Protein AF-A0A495IJZ6-F1 (afdb_monomer_lite)

Organism: NCBI:txid386892

Foldseek 3Di:
DVVVVVVVVVVLVVVVVVVVVVLVVLVVVLVVLLVPLVQQLVQLCCVDPVDDNPPPDVLQPDSVLVDPPLLSLLSNLLSLLVSLLVSLCVQQVDDCVVPVVSNVSSVVSNCCSVVPSVVVSVVSVVVSSVVSSLQLFQAAAPPVVPFAWDDKDWDAAPSGIKIKTFGDDPPDPFEGFKIWIDRSNHTQEMDGFDTPFHWDDWDQDRQQKIFTAGPVRDTRDIDHSNCHPDDDDDD

Radius of gyration: 30.03 Å; chains: 1; bounding box: 70×38×92 Å

Sequence (235 aa):
MANDFDARLRDVRASAARHRSADVVLIVLTLLLSATVLVPWLLGRFLLRDTLFRPEASSVFDIAIRKNGTYFLSDWTAGLAVLFVFLGLALVLRPWSLRIGRVVFGFLFLAVGAGVFGPVSSHLWSLDEHVSADRLRTTAYPWSDTKYECDEQEAMFSGDLWQAHTARTEGLDGGCDRIVVYKGWEPVGWAQLPHGKTESSLVIQNNGLVQVKDDNGHVITSFAIWKPPIQGASG

Secondary structure (DSSP, 8-state):
-HHHHHHHHHHHHHHHHHHHHHHHHHHHHHHHHHHTSHHHHHHHHIIIIISS-----TT---GGGS-TTTTHHHHHHHHHHHHHHHHHHHHHSS--TT-HHHHHHHHHHHHHIIIIIHHHHHHHHHHHHHHHHHHHHHS---GGGTS-EEEEEEEEETTEEEEEEEEPPTT--SS--EEEEEETTEEEEEEEPPTT----EEEE-TTSEEEEE-TTS-EEEEEETTS--PPP---

Structure (mmCIF, N/CA/C/O backbone):
data_AF-A0A495IJZ6-F1
#
_entry.id   AF-A0A495IJZ6-F1
#
loop_
_atom_site.group_PDB
_atom_site.id
_atom_site.type_symbol
_atom_site.label_atom_id
_atom_site.label_alt_id
_atom_site.label_comp_id
_atom_site.label_asym_id
_atom_site.label_entity_id
_atom_site.label_seq_id
_atom_site.pdbx_PDB_ins_code
_atom_site.Cartn_x
_atom_site.Cartn_y
_atom_site.Cartn_z
_atom_site.occupancy
_atom_site.B_iso_or_equiv
_atom_site.auth_seq_id
_atom_site.auth_comp_id
_atom_site.auth_asym_id
_atom_site.auth_atom_id
_atom_site.pdbx_PDB_model_num
ATOM 1 N N . MET A 1 1 ? 32.300 -10.004 -55.069 1.00 61.62 1 MET A N 1
ATOM 2 C CA . MET A 1 1 ? 32.472 -9.965 -53.598 1.00 61.62 1 MET A CA 1
ATOM 3 C C . MET A 1 1 ? 32.094 -8.607 -52.999 1.00 61.62 1 MET A C 1
ATOM 5 O O . MET A 1 1 ? 31.288 -8.605 -52.083 1.00 61.62 1 MET A O 1
ATOM 9 N N . ALA A 1 2 ? 32.559 -7.468 -53.538 1.00 71.25 2 ALA A N 1
ATOM 10 C CA . ALA A 1 2 ? 32.172 -6.127 -53.054 1.00 71.25 2 ALA A CA 1
ATOM 11 C C . ALA A 1 2 ? 30.644 -5.867 -53.047 1.00 71.25 2 ALA A C 1
ATOM 13 O O . ALA A 1 2 ? 30.099 -5.418 -52.045 1.00 71.25 2 ALA A O 1
ATOM 14 N N . ASN A 1 3 ? 29.931 -6.272 -54.106 1.00 78.62 3 ASN A N 1
ATOM 15 C CA . ASN A 1 3 ? 28.482 -6.039 -54.225 1.00 78.62 3 ASN A CA 1
ATOM 16 C C . ASN A 1 3 ? 27.620 -6.785 -53.180 1.00 78.62 3 ASN A C 1
ATOM 18 O O . ASN A 1 3 ? 26.532 -6.314 -52.856 1.00 78.62 3 ASN A O 1
ATOM 22 N N . ASP A 1 4 ? 28.089 -7.924 -52.649 1.00 84.81 4 ASP A N 1
ATOM 23 C CA . ASP A 1 4 ? 27.373 -8.685 -51.603 1.00 84.81 4 ASP A CA 1
ATOM 24 C C . ASP A 1 4 ? 27.537 -8.020 -50.226 1.00 84.81 4 ASP A C 1
ATOM 26 O O . ASP A 1 4 ? 26.588 -7.901 -49.453 1.00 84.81 4 ASP A O 1
ATOM 30 N N . PHE A 1 5 ? 28.732 -7.493 -49.941 1.00 84.00 5 PHE A N 1
ATOM 31 C CA . PHE A 1 5 ? 29.004 -6.764 -48.703 1.00 84.00 5 PHE A CA 1
ATOM 32 C C . PHE A 1 5 ? 28.157 -5.485 -48.591 1.00 84.00 5 PHE A C 1
ATOM 34 O O . PHE A 1 5 ? 27.549 -5.227 -47.549 1.00 84.00 5 PHE A O 1
ATOM 41 N N . ASP A 1 6 ? 28.026 -4.733 -49.686 1.00 85.31 6 ASP A N 1
ATOM 42 C CA . ASP A 1 6 ? 27.214 -3.512 -49.731 1.00 85.31 6 ASP A CA 1
ATOM 43 C C . ASP A 1 6 ? 25.705 -3.779 -49.639 1.00 85.31 6 ASP A C 1
ATOM 45 O O . ASP A 1 6 ? 24.951 -2.948 -49.121 1.00 85.31 6 ASP A O 1
ATOM 49 N N . ALA A 1 7 ? 25.233 -4.928 -50.132 1.00 82.19 7 ALA A N 1
ATOM 50 C CA . ALA A 1 7 ? 23.847 -5.358 -49.950 1.00 82.19 7 ALA A CA 1
ATOM 51 C C . ALA A 1 7 ? 23.561 -5.660 -48.469 1.00 82.19 7 ALA A C 1
ATOM 53 O O . ALA A 1 7 ? 22.657 -5.064 -47.883 1.00 82.19 7 ALA A O 1
ATOM 54 N N . ARG A 1 8 ? 24.414 -6.465 -47.819 1.00 83.50 8 ARG A N 1
ATOM 55 C CA . ARG A 1 8 ? 24.282 -6.791 -46.387 1.00 83.50 8 ARG A CA 1
ATOM 56 C C . ARG A 1 8 ? 24.359 -5.557 -45.492 1.00 83.50 8 ARG A C 1
ATOM 58 O O . ARG A 1 8 ? 23.589 -5.437 -44.541 1.00 83.50 8 ARG A O 1
ATOM 65 N N . LEU A 1 9 ? 25.252 -4.611 -45.789 1.00 83.44 9 LEU A N 1
ATOM 66 C CA . LEU A 1 9 ? 25.345 -3.361 -45.031 1.00 83.44 9 LEU A CA 1
ATOM 67 C C . LEU A 1 9 ? 24.086 -2.498 -45.161 1.00 83.44 9 LEU A C 1
ATOM 69 O O . LEU A 1 9 ? 23.667 -1.887 -44.175 1.00 83.44 9 LEU A O 1
ATOM 73 N N . ARG A 1 10 ? 23.474 -2.435 -46.350 1.00 83.81 10 ARG A N 1
ATOM 74 C CA . ARG A 1 10 ? 22.207 -1.717 -46.553 1.00 83.81 10 ARG A CA 1
ATOM 75 C C . ARG A 1 10 ? 21.070 -2.357 -45.762 1.00 83.81 10 ARG A C 1
ATOM 77 O O . ARG A 1 10 ? 20.357 -1.631 -45.070 1.00 83.81 10 ARG A O 1
ATOM 84 N N . ASP A 1 11 ? 20.975 -3.682 -45.764 1.00 83.50 11 ASP A N 1
ATOM 85 C CA . ASP A 1 11 ? 19.953 -4.410 -45.004 1.00 83.50 11 ASP A CA 1
ATOM 86 C C . ASP A 1 11 ? 20.119 -4.230 -43.489 1.00 83.50 11 ASP A C 1
ATOM 88 O O . ASP A 1 11 ? 19.152 -3.926 -42.782 1.00 83.50 11 ASP A O 1
ATOM 92 N N . VAL A 1 12 ? 21.355 -4.311 -42.981 1.00 81.25 12 VAL A N 1
ATOM 93 C CA . VAL A 1 12 ? 21.666 -4.058 -41.563 1.00 81.25 12 VAL A CA 1
ATOM 94 C C . VAL A 1 12 ? 21.317 -2.621 -41.169 1.00 81.25 12 VAL A C 1
ATOM 96 O O . VAL A 1 12 ? 20.715 -2.402 -40.117 1.00 81.25 12 VAL A O 1
ATOM 99 N N . ARG A 1 13 ? 21.632 -1.629 -42.013 1.00 80.75 13 ARG A N 1
ATOM 100 C CA . ARG A 1 13 ? 21.286 -0.218 -41.760 1.00 80.75 13 ARG A CA 1
ATOM 101 C C . ARG A 1 13 ? 19.775 0.020 -41.789 1.00 80.75 13 ARG A C 1
ATOM 103 O O . ARG A 1 13 ? 19.267 0.722 -40.916 1.00 80.75 13 ARG A O 1
ATOM 110 N N . ALA A 1 14 ? 19.052 -0.576 -42.736 1.00 78.81 14 ALA A N 1
ATOM 111 C CA . ALA A 1 14 ? 17.597 -0.461 -42.832 1.00 78.81 14 ALA A CA 1
ATOM 112 C C . ALA A 1 14 ? 16.879 -1.133 -41.646 1.00 78.81 14 ALA A C 1
ATOM 114 O O . ALA A 1 14 ? 15.893 -0.604 -41.127 1.00 78.81 14 ALA A O 1
ATOM 115 N N . SER A 1 15 ? 17.387 -2.277 -41.177 1.00 77.00 15 SER A N 1
ATOM 116 C CA . SER A 1 15 ? 16.914 -2.933 -39.952 1.00 77.00 15 SER A CA 1
ATOM 117 C C . SER A 1 15 ? 17.187 -2.072 -38.710 1.00 77.00 15 SER A C 1
ATOM 119 O O . SER A 1 15 ? 16.273 -1.771 -37.938 1.00 77.00 15 SER A O 1
ATOM 121 N N . ALA A 1 16 ? 18.412 -1.555 -38.567 1.00 74.12 16 ALA A N 1
ATOM 122 C CA . ALA A 1 16 ? 18.785 -0.672 -37.462 1.00 74.12 16 ALA A CA 1
ATOM 123 C C . ALA A 1 16 ? 17.954 0.626 -37.425 1.00 74.12 16 ALA A C 1
ATOM 125 O O . ALA A 1 16 ? 17.590 1.091 -36.343 1.00 74.12 16 ALA A O 1
ATOM 126 N N . ALA A 1 17 ? 17.610 1.196 -38.586 1.00 76.12 17 ALA A N 1
ATOM 127 C CA . ALA A 1 17 ? 16.758 2.381 -38.687 1.00 76.12 17 ALA A CA 1
ATOM 128 C C . ALA A 1 17 ? 15.326 2.120 -38.184 1.00 76.12 17 ALA A C 1
ATOM 130 O O . ALA A 1 17 ? 14.803 2.920 -37.407 1.00 76.12 17 ALA A O 1
ATOM 131 N N . ARG A 1 18 ? 14.722 0.978 -38.551 1.00 79.12 18 ARG A N 1
ATOM 132 C CA . ARG A 1 18 ? 13.397 0.559 -38.050 1.00 79.12 18 ARG A CA 1
ATOM 133 C C . ARG A 1 18 ? 13.393 0.327 -36.540 1.00 79.12 18 ARG A C 1
ATOM 135 O O . ARG A 1 18 ? 12.462 0.733 -35.852 1.00 79.12 18 ARG A O 1
ATOM 142 N N . HIS A 1 19 ? 14.445 -0.281 -36.000 1.00 77.94 19 HIS A N 1
ATOM 143 C CA . HIS A 1 19 ? 14.555 -0.462 -34.553 1.00 77.94 19 HIS A CA 1
ATOM 144 C C . HIS A 1 19 ? 14.743 0.864 -33.811 1.00 77.94 19 HIS A C 1
ATOM 146 O O . HIS A 1 19 ? 14.167 1.051 -32.743 1.00 77.94 19 HIS A O 1
ATOM 152 N N . ARG A 1 20 ? 15.478 1.820 -34.393 1.00 79.31 20 ARG A N 1
ATOM 153 C CA . ARG A 1 20 ? 15.702 3.136 -33.783 1.00 79.31 20 ARG A CA 1
ATOM 154 C C . ARG A 1 20 ? 14.404 3.928 -33.604 1.00 79.31 20 ARG A C 1
ATOM 156 O O . ARG A 1 20 ? 14.249 4.560 -32.562 1.00 79.31 20 ARG A O 1
ATOM 163 N N . SER A 1 21 ? 13.493 3.912 -34.579 1.00 84.25 21 SER A N 1
ATOM 164 C CA . SER A 1 21 ? 12.194 4.587 -34.440 1.00 84.25 21 SER A CA 1
ATOM 165 C C . SER A 1 21 ? 11.325 3.910 -33.380 1.00 84.25 21 SER A C 1
ATOM 167 O O . SER A 1 21 ? 10.776 4.598 -32.524 1.00 84.25 21 SER A O 1
ATOM 169 N N . ALA A 1 22 ? 11.283 2.574 -33.359 1.00 87.12 22 ALA A N 1
ATOM 170 C CA . ALA A 1 22 ? 10.560 1.823 -32.334 1.00 87.12 22 ALA A CA 1
ATOM 171 C C . ALA A 1 22 ? 11.084 2.107 -30.912 1.00 87.12 22 ALA A C 1
ATOM 173 O O . ALA A 1 22 ? 10.290 2.261 -29.991 1.00 87.12 22 ALA A O 1
ATOM 174 N N . ASP A 1 23 ? 12.402 2.215 -30.721 1.00 88.12 23 ASP A N 1
ATOM 175 C CA . ASP A 1 23 ? 12.988 2.539 -29.412 1.00 88.12 23 ASP A CA 1
ATOM 176 C C . ASP A 1 23 ? 12.621 3.947 -28.935 1.00 88.12 23 ASP A C 1
ATOM 178 O O . ASP A 1 23 ? 12.357 4.147 -27.754 1.00 88.12 23 ASP A O 1
ATOM 182 N N . VAL A 1 24 ? 12.612 4.932 -29.843 1.00 89.50 24 VAL A N 1
ATOM 183 C CA . VAL A 1 24 ? 12.196 6.306 -29.514 1.00 89.50 24 VAL A CA 1
ATOM 184 C C . VAL A 1 24 ? 10.744 6.317 -29.066 1.00 89.50 24 VAL A C 1
ATOM 186 O O . VAL A 1 24 ? 10.439 6.912 -28.038 1.00 89.50 24 VAL A O 1
ATOM 189 N N . VAL A 1 25 ? 9.872 5.629 -29.804 1.00 93.12 25 VAL A N 1
ATOM 190 C CA . VAL A 1 25 ? 8.455 5.510 -29.449 1.00 93.12 25 VAL A CA 1
ATOM 191 C C . VAL A 1 25 ? 8.297 4.864 -28.074 1.00 93.12 25 VAL A C 1
ATOM 193 O O . VAL A 1 25 ? 7.557 5.396 -27.257 1.00 93.12 25 VAL A O 1
ATOM 196 N N . LEU A 1 26 ? 9.026 3.780 -27.784 1.00 92.38 26 LEU A N 1
ATOM 197 C CA . LEU A 1 26 ? 8.990 3.129 -26.470 1.00 92.38 26 LEU A CA 1
ATOM 198 C C . LEU A 1 26 ? 9.434 4.069 -25.346 1.00 92.38 26 LEU A C 1
ATOM 200 O O . LEU A 1 26 ? 8.740 4.174 -24.344 1.00 92.38 26 LEU A O 1
ATOM 204 N N . ILE A 1 27 ? 10.550 4.782 -25.518 1.00 93.38 27 ILE A N 1
ATOM 205 C CA . ILE A 1 27 ? 11.045 5.727 -24.507 1.00 93.38 27 ILE A CA 1
ATOM 206 C C . ILE A 1 27 ? 10.017 6.835 -24.263 1.00 93.38 27 ILE A C 1
ATOM 208 O O . ILE A 1 27 ? 9.677 7.110 -23.116 1.00 93.38 27 ILE A O 1
ATOM 212 N N . VAL A 1 28 ? 9.508 7.460 -25.329 1.00 95.31 28 VAL A N 1
ATOM 213 C CA . VAL A 1 28 ? 8.522 8.545 -25.221 1.00 95.31 28 VAL A CA 1
ATOM 214 C C . VAL A 1 28 ? 7.239 8.043 -24.563 1.00 95.31 28 VAL A C 1
ATOM 216 O O . VAL A 1 28 ? 6.746 8.688 -23.643 1.00 95.31 28 VAL A O 1
ATOM 219 N N . LEU A 1 29 ? 6.729 6.881 -24.977 1.00 95.31 29 LEU A N 1
ATOM 220 C CA . LEU A 1 29 ? 5.537 6.279 -24.387 1.00 95.31 29 LEU A CA 1
ATOM 221 C C . LEU A 1 29 ? 5.744 5.993 -22.898 1.00 95.31 29 LEU A C 1
ATOM 223 O O . LEU A 1 29 ? 4.898 6.373 -22.098 1.00 95.31 29 LEU A O 1
ATOM 227 N N . THR A 1 30 ? 6.862 5.375 -22.511 1.00 94.56 30 THR A N 1
ATOM 228 C CA . THR A 1 30 ? 7.151 5.095 -21.101 1.00 94.56 30 THR A CA 1
ATOM 229 C C . THR A 1 30 ? 7.213 6.378 -20.284 1.00 94.56 30 THR A C 1
ATOM 231 O O . THR A 1 30 ? 6.604 6.432 -19.224 1.00 94.56 30 THR A O 1
ATOM 234 N N . LEU A 1 31 ? 7.875 7.429 -20.778 1.00 93.69 31 LEU A N 1
ATOM 235 C CA . LEU A 1 31 ? 7.934 8.717 -20.080 1.00 93.69 31 LEU A CA 1
ATOM 236 C C . LEU A 1 31 ? 6.547 9.353 -19.922 1.00 93.69 31 LEU A C 1
ATOM 238 O O . LEU A 1 31 ? 6.227 9.852 -18.844 1.00 93.69 31 LEU A O 1
ATOM 242 N N . LEU A 1 32 ? 5.709 9.294 -20.962 1.00 95.62 32 LEU A N 1
ATOM 243 C CA . LEU A 1 32 ? 4.324 9.758 -20.887 1.00 95.62 32 LEU A CA 1
ATOM 244 C C . LEU A 1 32 ? 3.528 8.950 -19.857 1.00 95.62 32 LEU A C 1
ATOM 246 O O . LEU A 1 32 ? 2.879 9.541 -19.001 1.00 95.62 32 LEU A O 1
ATOM 250 N N . LEU A 1 33 ? 3.620 7.617 -19.881 1.00 94.81 33 LEU A N 1
ATOM 251 C CA . LEU A 1 33 ? 2.948 6.751 -18.909 1.00 94.81 33 LEU A CA 1
ATOM 252 C C . LEU A 1 33 ? 3.421 7.044 -17.483 1.00 94.81 33 LEU A C 1
ATOM 254 O O . LEU A 1 33 ? 2.589 7.191 -16.591 1.00 94.81 33 LEU A O 1
ATOM 258 N N . SER A 1 34 ? 4.724 7.215 -17.265 1.00 94.12 34 SER A N 1
ATOM 259 C CA . SER A 1 34 ? 5.282 7.600 -15.967 1.00 94.12 34 SER A CA 1
ATOM 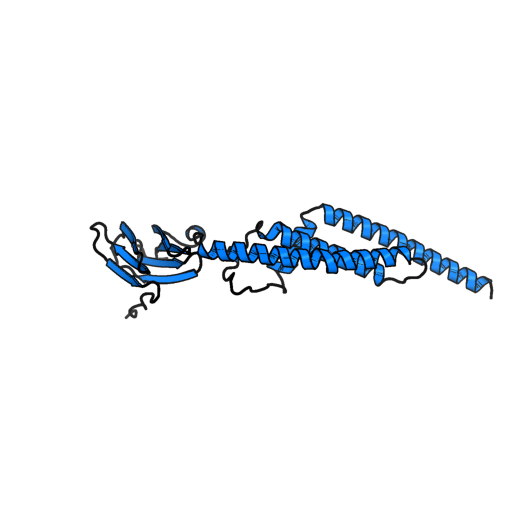260 C C . SER A 1 34 ? 4.733 8.936 -15.460 1.00 94.12 34 SER A C 1
ATOM 262 O O . SER A 1 34 ? 4.492 9.075 -14.263 1.00 94.12 34 SER A O 1
ATOM 264 N N . ALA A 1 35 ? 4.469 9.892 -16.355 1.00 93.75 35 ALA A N 1
ATOM 265 C CA . ALA A 1 35 ? 3.886 11.181 -15.996 1.00 93.75 35 ALA A CA 1
ATOM 266 C C . ALA A 1 35 ? 2.398 11.100 -15.608 1.00 93.75 35 ALA A C 1
ATOM 268 O O . ALA A 1 35 ? 1.913 11.975 -14.896 1.00 93.75 35 ALA A O 1
ATOM 269 N N . THR A 1 36 ? 1.661 10.062 -16.027 1.00 91.25 36 THR A N 1
ATOM 270 C CA . THR A 1 36 ? 0.201 9.996 -15.805 1.00 91.25 36 THR A CA 1
ATOM 271 C C . THR A 1 36 ? -0.238 9.755 -14.360 1.00 91.25 36 THR A C 1
ATOM 273 O O . THR A 1 36 ? -1.437 9.816 -14.118 1.00 91.25 36 THR A O 1
ATOM 276 N N . VAL A 1 37 ? 0.676 9.522 -13.405 1.00 93.25 37 VAL A N 1
ATOM 277 C CA . VAL A 1 37 ? 0.425 9.160 -11.985 1.00 93.25 37 VAL A CA 1
ATOM 278 C C . VAL A 1 37 ? -0.396 7.873 -11.803 1.00 93.25 37 VAL A C 1
ATOM 280 O O . VAL A 1 37 ? 0.062 6.942 -11.147 1.00 93.25 37 VAL A O 1
ATOM 283 N N . LEU A 1 38 ? -1.569 7.791 -12.426 1.00 95.19 38 LEU A N 1
ATOM 284 C CA . LEU A 1 38 ? -2.503 6.678 -12.429 1.00 95.19 38 LEU A CA 1
ATOM 285 C C . LEU A 1 38 ? -1.879 5.380 -12.950 1.00 95.19 38 LEU A C 1
ATOM 287 O O . LEU A 1 38 ? -2.043 4.350 -12.307 1.00 95.19 38 LEU A O 1
ATOM 291 N N . VAL A 1 39 ? -1.159 5.400 -14.081 1.00 96.12 39 VAL A N 1
ATOM 292 C CA . VAL A 1 39 ? -0.590 4.163 -14.652 1.00 96.12 39 VAL A CA 1
ATOM 293 C C . VAL A 1 39 ? 0.474 3.549 -13.735 1.00 96.12 39 VAL A C 1
ATOM 295 O O . VAL A 1 39 ? 0.339 2.366 -13.417 1.00 96.12 39 VAL A O 1
ATOM 298 N N . PRO A 1 40 ? 1.492 4.295 -13.253 1.00 96.75 40 PRO A N 1
ATOM 299 C CA . PRO A 1 40 ? 2.419 3.760 -12.261 1.00 96.75 40 PRO A CA 1
ATOM 300 C C . PRO A 1 40 ? 1.690 3.278 -11.006 1.00 96.75 40 PRO A C 1
ATOM 302 O O . PRO A 1 40 ? 1.915 2.158 -10.561 1.00 96.75 40 PRO A O 1
ATOM 305 N N . TRP A 1 41 ? 0.755 4.069 -10.477 1.00 96.06 41 TRP A N 1
ATOM 306 C CA . TRP A 1 41 ? 0.022 3.682 -9.276 1.00 96.06 41 TRP A CA 1
ATOM 307 C C . TRP A 1 41 ? -0.739 2.356 -9.446 1.00 96.06 41 TRP A C 1
ATOM 309 O O . TRP A 1 41 ? -0.605 1.473 -8.603 1.00 96.06 41 TRP A O 1
ATOM 319 N N . LEU A 1 42 ? -1.465 2.161 -10.553 1.00 95.12 42 LEU A N 1
ATOM 320 C CA . LEU A 1 42 ? -2.176 0.908 -10.835 1.00 95.12 42 LEU A CA 1
ATOM 321 C C . LEU A 1 42 ? -1.222 -0.286 -10.975 1.00 95.12 42 LEU A C 1
ATOM 323 O O . LEU A 1 42 ? -1.512 -1.360 -10.451 1.00 95.12 42 LEU A O 1
ATOM 327 N N . LEU A 1 43 ? -0.084 -0.104 -11.653 1.00 94.88 43 LEU A N 1
ATOM 328 C CA . LEU A 1 43 ? 0.911 -1.165 -11.830 1.00 94.88 43 LEU A CA 1
ATOM 329 C C . LEU A 1 43 ? 1.530 -1.600 -10.501 1.00 94.88 43 LEU A C 1
ATOM 331 O O . LEU A 1 43 ? 1.632 -2.797 -10.236 1.00 94.88 43 LEU A O 1
ATOM 335 N N . GLY A 1 44 ? 1.945 -0.647 -9.667 1.00 93.88 44 GLY A N 1
ATOM 336 C CA . GLY A 1 44 ? 2.552 -0.981 -8.384 1.00 93.88 44 GLY A CA 1
ATOM 337 C C . GLY A 1 44 ? 1.543 -1.513 -7.376 1.00 93.88 44 GLY A C 1
ATOM 338 O O . GLY A 1 44 ? 1.843 -2.495 -6.706 1.00 93.88 44 GLY A O 1
ATOM 339 N N . ARG A 1 45 ? 0.316 -0.976 -7.348 1.00 92.56 45 ARG A N 1
ATOM 340 C CA . ARG A 1 45 ? -0.780 -1.541 -6.550 1.00 92.56 45 ARG A CA 1
ATOM 341 C C . ARG A 1 45 ? -1.030 -3.005 -6.917 1.00 92.56 45 ARG A C 1
ATOM 343 O O . ARG A 1 45 ? -1.089 -3.860 -6.034 1.00 92.56 45 ARG A O 1
ATOM 350 N N . PHE A 1 46 ? -1.137 -3.303 -8.213 1.00 92.12 46 PHE A N 1
ATOM 351 C CA . PHE A 1 46 ? -1.320 -4.674 -8.682 1.00 92.12 46 PHE A CA 1
ATOM 352 C C . PHE A 1 46 ? -0.171 -5.579 -8.213 1.00 92.12 46 PHE A C 1
ATOM 354 O O . PHE A 1 46 ? -0.409 -6.672 -7.703 1.00 92.12 46 PHE A O 1
ATOM 361 N N . LEU A 1 47 ? 1.075 -5.105 -8.317 1.00 89.31 47 LEU A N 1
ATOM 362 C CA . LEU A 1 47 ? 2.265 -5.855 -7.915 1.00 89.31 47 LEU A CA 1
ATOM 363 C C . LEU A 1 47 ? 2.325 -6.130 -6.401 1.00 89.31 47 LEU A C 1
ATOM 365 O O . LEU A 1 47 ? 2.581 -7.263 -6.004 1.00 89.31 47 LEU A O 1
ATOM 369 N N . LEU A 1 48 ? 2.111 -5.106 -5.573 1.00 87.56 48 LEU A N 1
ATOM 370 C CA . LEU A 1 48 ? 2.353 -5.167 -4.127 1.00 87.56 48 LEU A CA 1
ATOM 371 C C . LEU A 1 48 ? 1.142 -5.652 -3.321 1.00 87.56 48 LEU A C 1
ATOM 373 O O . LEU A 1 48 ? 1.294 -6.240 -2.253 1.00 87.56 48 LEU A O 1
ATOM 377 N N . ARG A 1 49 ? -0.077 -5.382 -3.794 1.00 83.38 49 ARG A N 1
ATOM 378 C CA . ARG A 1 49 ? -1.302 -5.598 -3.008 1.00 83.38 49 ARG A CA 1
ATOM 379 C C . ARG A 1 49 ? -2.178 -6.699 -3.585 1.00 83.38 49 ARG A C 1
ATOM 381 O O . ARG A 1 49 ? -2.658 -7.561 -2.846 1.00 83.38 49 ARG A O 1
ATOM 388 N N . ASP A 1 50 ? -2.372 -6.689 -4.900 1.00 79.56 50 ASP A N 1
ATOM 389 C CA . ASP A 1 50 ? -3.378 -7.544 -5.534 1.00 79.56 50 ASP A CA 1
ATOM 390 C C . ASP A 1 50 ? -2.811 -8.899 -6.013 1.00 79.56 50 ASP A C 1
ATOM 392 O O . ASP A 1 50 ? -3.588 -9.828 -6.230 1.00 79.56 50 ASP A O 1
ATOM 396 N N . THR A 1 51 ? -1.482 -9.056 -6.122 1.00 77.75 51 THR A N 1
ATOM 397 C CA . THR A 1 51 ? -0.826 -10.270 -6.662 1.00 77.75 51 THR A CA 1
ATOM 398 C C . THR A 1 51 ? 0.150 -10.970 -5.696 1.00 77.75 51 THR A C 1
ATOM 400 O O . THR A 1 51 ? -0.067 -10.985 -4.490 1.00 77.75 51 THR A O 1
ATOM 403 N N . LEU A 1 52 ? 1.181 -11.635 -6.245 1.00 56.53 52 LEU A N 1
ATOM 404 C CA . LEU A 1 52 ? 2.070 -12.625 -5.621 1.00 56.53 52 LEU A CA 1
ATOM 405 C C . LEU A 1 52 ? 2.989 -12.054 -4.536 1.00 56.53 52 LEU A C 1
ATOM 407 O O . LEU A 1 52 ? 3.427 -12.802 -3.667 1.00 56.53 52 LEU A O 1
ATOM 411 N N . PHE A 1 53 ? 3.293 -10.757 -4.575 1.00 64.38 53 PHE A N 1
ATOM 412 C CA . PHE A 1 53 ? 4.190 -10.117 -3.615 1.00 64.38 53 PHE A CA 1
ATOM 413 C C . PHE A 1 53 ? 3.396 -9.434 -2.511 1.00 64.38 53 PHE A C 1
ATOM 415 O O . PHE A 1 53 ? 3.579 -8.245 -2.286 1.00 64.38 53 PHE A O 1
ATOM 422 N N . ARG A 1 54 ? 2.513 -10.172 -1.829 1.00 62.03 54 ARG A N 1
ATOM 423 C CA . ARG A 1 54 ? 1.934 -9.721 -0.559 1.00 62.03 54 ARG A CA 1
ATOM 424 C C . ARG A 1 54 ? 2.948 -10.001 0.548 1.00 62.03 54 ARG A C 1
ATOM 426 O O . ARG A 1 54 ? 3.012 -11.141 1.004 1.00 62.03 54 ARG A O 1
ATOM 433 N N . PRO A 1 55 ? 3.753 -9.026 1.004 1.00 61.22 55 PRO A N 1
ATOM 434 C CA . PRO A 1 55 ? 4.439 -9.192 2.269 1.00 61.22 55 PRO A CA 1
ATOM 435 C C . PRO A 1 55 ? 3.365 -9.246 3.361 1.00 61.22 55 PRO A C 1
ATOM 437 O O . PRO A 1 55 ? 2.740 -8.244 3.722 1.00 61.22 55 PRO A O 1
ATOM 440 N N . GLU A 1 56 ? 3.103 -10.452 3.850 1.00 62.59 56 GLU A N 1
ATOM 441 C CA . GLU A 1 56 ? 2.375 -10.670 5.092 1.00 62.59 56 GLU A CA 1
ATOM 442 C C . GLU A 1 56 ? 3.316 -10.286 6.234 1.00 62.59 56 GLU A C 1
ATOM 444 O O . GLU A 1 56 ? 4.053 -11.107 6.778 1.00 62.59 56 GLU A O 1
ATOM 449 N N . ALA A 1 57 ? 3.364 -8.994 6.558 1.00 66.44 57 ALA A N 1
ATOM 450 C CA . ALA A 1 57 ? 3.932 -8.580 7.826 1.00 66.44 57 ALA A CA 1
ATOM 451 C C . ALA A 1 57 ? 2.974 -9.054 8.924 1.00 66.44 57 ALA A C 1
ATOM 453 O O . ALA A 1 57 ? 1.799 -8.694 8.916 1.00 66.44 57 ALA A O 1
ATOM 454 N N . SER A 1 58 ? 3.471 -9.829 9.891 1.00 70.38 58 SER A N 1
ATOM 455 C CA . SER A 1 58 ? 2.658 -10.347 11.003 1.00 70.38 58 SER A CA 1
ATOM 456 C C . SER A 1 58 ? 1.977 -9.247 11.830 1.00 70.38 58 SER A C 1
ATOM 458 O O . SER A 1 58 ? 1.063 -9.530 12.595 1.00 70.38 58 SER A O 1
ATOM 460 N N . SER A 1 59 ? 2.431 -7.997 11.705 1.00 82.44 59 SER A N 1
ATOM 461 C CA . SER A 1 59 ? 1.875 -6.825 12.379 1.00 82.44 59 SER A CA 1
ATOM 462 C C . SER A 1 59 ? 0.622 -6.245 11.715 1.00 82.44 59 SER A C 1
ATOM 464 O O . SER A 1 59 ? -0.117 -5.527 12.380 1.00 82.44 59 SER A O 1
ATOM 466 N N . VAL A 1 60 ? 0.375 -6.524 10.429 1.00 85.44 60 VAL A N 1
ATOM 467 C CA . VAL A 1 60 ? -0.825 -6.074 9.706 1.00 85.44 60 VAL A CA 1
ATOM 468 C C . VAL A 1 60 ? -1.671 -7.296 9.370 1.00 85.44 60 VAL A C 1
ATOM 470 O O . VAL A 1 60 ? -1.540 -7.893 8.305 1.00 85.44 60 VAL A O 1
ATOM 473 N N . PHE A 1 61 ? -2.515 -7.689 10.325 1.00 82.38 61 PHE A N 1
ATOM 474 C CA . PHE A 1 61 ? -3.330 -8.904 10.235 1.00 82.38 61 PHE A CA 1
ATOM 475 C C . PHE A 1 61 ? -4.631 -8.716 9.439 1.00 82.38 61 PHE A C 1
ATOM 477 O O . PHE A 1 61 ? -5.145 -9.685 8.886 1.00 82.38 61 PHE A O 1
ATOM 484 N N . ASP A 1 62 ? -5.157 -7.490 9.352 1.00 85.56 62 ASP A N 1
ATOM 485 C CA . ASP A 1 62 ? -6.362 -7.179 8.579 1.00 85.56 62 ASP A CA 1
ATOM 486 C C . ASP A 1 62 ? -6.011 -6.325 7.352 1.00 85.56 62 ASP A C 1
ATOM 488 O O . ASP A 1 62 ? -5.471 -5.225 7.464 1.00 85.56 62 ASP A O 1
ATOM 492 N N . ILE A 1 63 ? -6.324 -6.829 6.156 1.00 85.62 63 ILE A N 1
ATOM 493 C CA . ILE A 1 63 ? -6.017 -6.173 4.877 1.00 85.62 63 ILE A CA 1
ATOM 494 C C . ILE A 1 63 ? -6.913 -4.948 4.642 1.00 85.62 63 ILE A C 1
ATOM 496 O O . ILE A 1 63 ? -6.511 -4.034 3.917 1.00 85.62 63 ILE A O 1
ATOM 500 N N . ALA A 1 64 ? -8.098 -4.878 5.256 1.00 86.88 64 ALA A N 1
ATOM 501 C CA . ALA A 1 64 ? -9.024 -3.764 5.073 1.00 86.88 64 ALA A CA 1
ATOM 502 C C . ALA A 1 64 ? -8.464 -2.429 5.608 1.00 86.88 64 ALA A C 1
ATOM 504 O O . ALA A 1 64 ? -8.876 -1.362 5.140 1.00 86.88 64 ALA A O 1
ATOM 505 N N . ILE A 1 65 ? -7.452 -2.459 6.490 1.00 88.81 65 ILE A N 1
ATOM 506 C CA . ILE A 1 65 ? -6.742 -1.244 6.923 1.00 88.81 65 ILE A CA 1
ATOM 507 C C . ILE A 1 65 ? -5.923 -0.608 5.795 1.00 88.81 65 ILE A C 1
ATOM 509 O O . ILE A 1 65 ? -5.708 0.608 5.780 1.00 88.81 65 ILE A O 1
ATOM 513 N N . ARG A 1 66 ? -5.487 -1.407 4.810 1.00 88.81 66 ARG A N 1
ATOM 514 C CA . ARG A 1 66 ? -4.707 -0.937 3.664 1.00 88.81 66 ARG A CA 1
ATOM 515 C C . ARG A 1 66 ? -5.647 -0.210 2.701 1.00 88.81 66 ARG A C 1
ATOM 517 O O . ARG A 1 66 ? -6.038 -0.741 1.6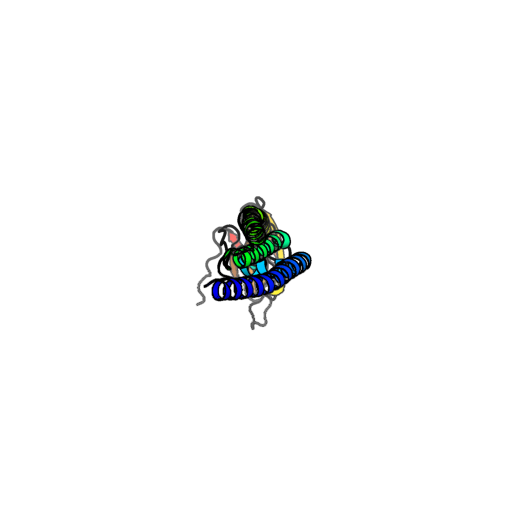68 1.00 88.81 66 ARG A O 1
ATOM 524 N N . LYS A 1 67 ? -6.044 1.026 3.003 1.00 85.19 67 LYS A N 1
ATOM 525 C CA . LYS A 1 67 ? -6.959 1.804 2.146 1.00 85.19 67 LYS A CA 1
ATOM 526 C C . LYS A 1 67 ? -6.278 2.308 0.863 1.00 85.19 67 LYS A C 1
ATOM 528 O O . LYS A 1 67 ? -5.048 2.313 0.726 1.00 85.19 67 LYS A O 1
ATOM 533 N N . ASN A 1 68 ? -7.089 2.719 -0.114 1.00 77.69 68 ASN A N 1
ATOM 534 C CA . ASN A 1 68 ? -6.637 3.318 -1.376 1.00 77.69 68 ASN A CA 1
ATOM 535 C C . ASN A 1 68 ? -6.125 4.740 -1.097 1.00 77.69 68 ASN A C 1
ATOM 537 O O . ASN A 1 68 ? -6.879 5.699 -1.177 1.00 77.69 68 ASN A O 1
ATOM 541 N N . GLY A 1 69 ? -4.867 4.869 -0.682 1.00 85.00 69 GLY A N 1
ATOM 542 C CA . GLY A 1 69 ? -4.245 6.166 -0.403 1.00 85.00 69 GLY A CA 1
ATOM 543 C C . GLY A 1 69 ? -3.116 6.087 0.615 1.00 85.00 69 GLY A C 1
ATOM 544 O O . GLY A 1 69 ? -2.122 6.785 0.468 1.00 85.00 69 GLY A O 1
ATOM 545 N N . THR A 1 70 ? -3.219 5.188 1.598 1.00 88.06 70 THR A N 1
ATOM 546 C CA . THR A 1 70 ? -2.174 5.027 2.625 1.00 88.06 70 THR A CA 1
ATOM 547 C C . THR A 1 70 ? -0.852 4.558 2.020 1.00 88.06 70 THR A C 1
ATOM 549 O O . THR A 1 70 ? 0.187 5.062 2.403 1.00 88.06 70 THR A O 1
ATOM 552 N N . TYR A 1 71 ? -0.916 3.704 0.997 1.00 92.56 71 TYR A N 1
ATOM 553 C CA . TYR A 1 71 ? 0.246 3.141 0.298 1.00 92.56 71 TYR A CA 1
ATOM 554 C C . TYR A 1 71 ? 0.522 3.836 -1.042 1.00 92.56 71 TYR A C 1
ATOM 556 O O . TYR A 1 71 ? 1.146 3.276 -1.935 1.00 92.56 71 TYR A O 1
ATOM 564 N N . PHE A 1 72 ? 0.004 5.051 -1.251 1.00 94.75 72 PHE A N 1
ATOM 565 C CA . PHE A 1 72 ? 0.045 5.675 -2.575 1.00 94.75 72 PHE A CA 1
ATOM 566 C C . PHE A 1 72 ? 1.474 5.857 -3.105 1.00 94.75 72 PHE A C 1
ATOM 568 O O . PHE A 1 72 ? 1.737 5.536 -4.262 1.00 94.75 72 PHE A O 1
ATOM 575 N N . LEU A 1 73 ? 2.399 6.354 -2.275 1.00 95.50 73 LEU A N 1
ATOM 576 C CA . LEU A 1 73 ? 3.779 6.601 -2.700 1.00 95.50 73 LEU A CA 1
ATOM 577 C C . LEU A 1 73 ? 4.554 5.298 -2.923 1.00 95.50 73 LEU A C 1
ATOM 579 O O . LEU A 1 73 ? 5.314 5.203 -3.890 1.00 95.50 73 LEU A O 1
ATOM 583 N N . SER A 1 74 ? 4.352 4.292 -2.070 1.00 94.88 74 SER A N 1
ATOM 584 C CA . SER A 1 74 ? 4.958 2.967 -2.223 1.00 94.88 74 SER A CA 1
ATOM 585 C C . SER A 1 74 ? 4.447 2.264 -3.490 1.00 94.88 74 SER A C 1
ATOM 587 O O . SER A 1 74 ? 5.264 1.831 -4.307 1.00 94.88 74 SER A O 1
ATOM 589 N N . ASP A 1 75 ? 3.132 2.273 -3.732 1.00 95.06 75 ASP A N 1
ATOM 590 C CA . ASP A 1 75 ? 2.500 1.764 -4.958 1.00 95.06 75 ASP A CA 1
ATOM 591 C C . ASP A 1 75 ? 3.007 2.524 -6.203 1.00 95.06 75 ASP A C 1
ATOM 593 O O . ASP A 1 75 ? 3.440 1.932 -7.190 1.00 95.06 75 ASP A O 1
ATOM 597 N N . TRP A 1 76 ? 3.013 3.857 -6.175 1.00 96.38 76 TRP A N 1
ATOM 598 C CA . TRP A 1 76 ? 3.435 4.669 -7.320 1.00 96.38 76 TRP A CA 1
ATOM 599 C C . TRP A 1 76 ? 4.911 4.449 -7.686 1.00 96.38 76 TRP A C 1
ATOM 601 O O . TRP A 1 76 ? 5.239 4.261 -8.863 1.00 96.38 76 TRP A O 1
ATOM 611 N N . THR A 1 77 ? 5.804 4.408 -6.691 1.00 96.56 77 THR A N 1
ATOM 612 C CA . THR A 1 77 ? 7.238 4.145 -6.910 1.00 96.56 77 THR A CA 1
ATOM 613 C C . THR A 1 77 ? 7.502 2.722 -7.407 1.00 96.56 77 THR A C 1
ATOM 615 O O . THR A 1 77 ? 8.327 2.552 -8.308 1.00 96.56 77 THR A O 1
ATOM 618 N N . ALA A 1 78 ? 6.768 1.712 -6.924 1.00 95.56 78 ALA A N 1
ATOM 619 C CA . ALA A 1 78 ? 6.834 0.356 -7.476 1.00 95.56 78 ALA A CA 1
ATOM 620 C C . ALA A 1 78 ? 6.425 0.319 -8.953 1.00 95.56 78 ALA A C 1
ATOM 622 O O . ALA A 1 78 ? 7.099 -0.304 -9.773 1.00 95.56 78 ALA A O 1
ATOM 623 N N . GLY A 1 79 ? 5.361 1.030 -9.329 1.00 96.38 79 GLY A N 1
ATOM 624 C CA . GLY A 1 79 ? 4.949 1.134 -10.727 1.00 96.38 79 GLY A CA 1
ATOM 625 C C . GLY A 1 79 ? 5.999 1.768 -11.634 1.00 96.38 79 GLY A C 1
ATOM 626 O O . GLY A 1 79 ? 6.223 1.296 -12.751 1.00 96.38 79 GLY A O 1
ATOM 627 N N . LEU A 1 80 ? 6.681 2.814 -11.154 1.00 97.69 80 LEU A N 1
ATOM 628 C CA . LEU A 1 80 ? 7.810 3.407 -11.871 1.00 97.69 80 LEU A CA 1
ATOM 629 C C . LEU A 1 80 ? 8.968 2.420 -12.028 1.00 97.69 80 LEU A C 1
ATOM 631 O O . LEU A 1 80 ? 9.524 2.320 -13.123 1.00 97.69 80 LEU A O 1
ATOM 635 N N . ALA A 1 81 ? 9.295 1.664 -10.974 1.00 97.12 81 ALA A N 1
ATOM 636 C CA . ALA A 1 81 ? 10.309 0.615 -11.036 1.00 97.12 81 ALA A CA 1
ATOM 637 C C . ALA A 1 81 ? 9.991 -0.385 -12.155 1.00 97.12 81 ALA A C 1
ATOM 639 O O . ALA A 1 81 ? 10.838 -0.647 -13.009 1.00 97.12 81 ALA A O 1
ATOM 640 N N . VAL A 1 82 ? 8.745 -0.866 -12.208 1.00 96.50 82 VAL A N 1
ATOM 641 C CA . VAL A 1 82 ? 8.258 -1.795 -13.235 1.00 96.50 82 VAL A CA 1
ATOM 642 C C . VAL A 1 82 ? 8.419 -1.206 -14.638 1.00 96.50 82 VAL A C 1
ATOM 644 O O . VAL A 1 82 ? 9.070 -1.817 -15.486 1.00 96.50 82 VAL A O 1
ATOM 647 N N . LEU A 1 83 ? 7.891 -0.004 -14.890 1.00 97.31 83 LEU A N 1
ATOM 648 C CA . LEU A 1 83 ? 7.977 0.649 -16.204 1.00 97.31 83 LEU A CA 1
ATOM 649 C C . LEU A 1 83 ? 9.428 0.815 -16.682 1.00 97.31 83 LEU A C 1
ATOM 651 O O . LEU A 1 83 ? 9.734 0.567 -17.851 1.00 97.31 83 LEU A O 1
ATOM 655 N N . PHE A 1 84 ? 10.324 1.211 -15.778 1.00 97.25 84 PHE A N 1
ATOM 656 C CA . PHE A 1 84 ? 11.730 1.457 -16.088 1.00 97.25 84 PHE A CA 1
ATOM 657 C C . PHE A 1 84 ? 12.485 0.150 -16.326 1.00 97.25 84 PHE A C 1
ATOM 659 O O . PHE A 1 84 ? 13.274 0.066 -17.267 1.00 97.25 84 PHE A O 1
ATOM 666 N N . VAL A 1 85 ? 12.200 -0.894 -15.544 1.00 97.12 85 VAL A N 1
ATOM 667 C CA . VAL A 1 85 ? 12.777 -2.225 -15.759 1.00 97.12 85 VAL A CA 1
ATOM 668 C C . VAL A 1 85 ? 12.327 -2.795 -17.102 1.00 97.12 85 VAL A C 1
ATOM 670 O O . VAL A 1 85 ? 13.169 -3.226 -17.887 1.00 97.12 85 VAL A O 1
ATOM 673 N N . PHE A 1 86 ? 11.032 -2.735 -17.428 1.00 96.81 86 PHE A N 1
ATOM 674 C CA . PHE A 1 86 ? 10.524 -3.220 -18.714 1.00 96.81 86 PHE A CA 1
ATOM 675 C C . PHE A 1 86 ? 11.116 -2.456 -19.903 1.00 96.81 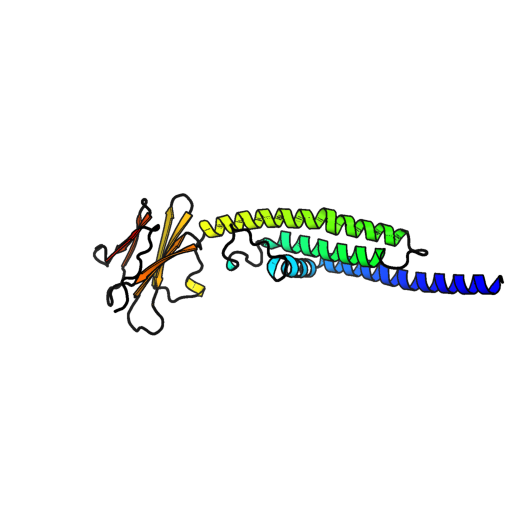86 PHE A C 1
ATOM 677 O O . PHE A 1 86 ? 11.537 -3.081 -20.879 1.00 96.81 86 PHE A O 1
ATOM 684 N N . LEU A 1 87 ? 11.208 -1.123 -19.822 1.00 96.25 87 LEU A N 1
ATOM 685 C CA . LEU A 1 87 ? 11.866 -0.319 -20.854 1.00 96.25 87 LEU A CA 1
ATOM 686 C C . LEU A 1 87 ? 13.348 -0.691 -20.986 1.00 96.25 87 LEU A C 1
ATOM 688 O O . LEU A 1 87 ? 13.839 -0.899 -22.096 1.00 96.25 87 LEU A O 1
ATOM 692 N N . GLY A 1 88 ? 14.053 -0.800 -19.861 1.00 95.75 88 GLY A N 1
ATOM 693 C CA . GLY A 1 88 ? 15.460 -1.171 -19.818 1.00 95.75 88 GLY A CA 1
ATOM 694 C C . GLY A 1 88 ? 15.720 -2.530 -20.470 1.00 95.75 88 GLY A C 1
ATOM 695 O O . GLY A 1 88 ? 16.555 -2.633 -21.371 1.00 95.75 88 GLY A O 1
ATOM 696 N N . LEU A 1 89 ? 14.935 -3.548 -20.106 1.00 96.44 89 LEU A N 1
ATOM 697 C CA . LEU A 1 89 ? 14.992 -4.879 -20.714 1.00 96.44 89 LEU A CA 1
ATOM 698 C C . LEU A 1 89 ? 14.697 -4.824 -22.217 1.00 96.44 89 LEU A C 1
ATOM 700 O O . LEU A 1 89 ? 15.447 -5.392 -23.009 1.00 96.44 89 LEU A O 1
ATOM 704 N N . ALA A 1 90 ? 13.656 -4.099 -22.639 1.00 93.88 90 ALA A N 1
ATOM 705 C CA . ALA A 1 90 ? 13.300 -3.977 -24.052 1.00 93.88 90 ALA A CA 1
ATOM 706 C C . ALA A 1 90 ? 14.417 -3.336 -24.899 1.00 93.88 90 ALA A C 1
ATOM 708 O O . ALA A 1 90 ? 14.606 -3.706 -26.062 1.00 93.88 90 ALA A O 1
ATOM 709 N N . LEU A 1 91 ? 15.173 -2.393 -24.329 1.00 93.25 91 LEU A N 1
ATOM 710 C CA . LEU A 1 91 ? 16.299 -1.748 -25.006 1.00 93.25 91 LEU A CA 1
ATOM 711 C C . LEU A 1 91 ? 17.544 -2.646 -25.058 1.00 93.25 91 LEU A C 1
ATOM 713 O O . LEU A 1 91 ? 18.194 -2.696 -26.106 1.00 93.25 91 LEU A O 1
ATOM 717 N N . VAL A 1 92 ? 17.852 -3.362 -23.970 1.00 94.31 92 VAL A N 1
ATOM 718 C CA . VAL A 1 92 ? 19.067 -4.190 -23.829 1.00 94.31 92 VAL A CA 1
ATOM 719 C C . VAL A 1 92 ? 18.957 -5.537 -24.554 1.00 94.31 92 VAL A C 1
ATOM 721 O O . VAL A 1 92 ? 19.936 -5.986 -25.150 1.00 94.31 92 VAL A O 1
ATOM 724 N N . LEU A 1 93 ? 17.782 -6.177 -24.546 1.00 91.88 93 LEU A N 1
ATOM 725 C CA . LEU A 1 93 ? 17.588 -7.525 -25.108 1.00 91.88 93 LEU A CA 1
ATOM 726 C C . LEU A 1 93 ? 17.507 -7.556 -26.647 1.00 91.88 93 LEU A C 1
ATOM 728 O O . LEU A 1 93 ? 17.550 -8.626 -27.251 1.00 91.88 93 LEU A O 1
ATOM 732 N N . ARG A 1 94 ? 17.390 -6.400 -27.309 1.00 85.12 94 ARG A N 1
ATOM 733 C CA . ARG A 1 94 ? 17.366 -6.292 -28.781 1.00 85.12 94 ARG A CA 1
ATOM 734 C C . ARG A 1 94 ? 18.783 -6.233 -29.370 1.00 85.12 94 ARG A C 1
ATOM 736 O O . ARG A 1 94 ? 19.668 -5.732 -28.692 1.00 85.12 94 ARG A O 1
ATOM 743 N N . PRO A 1 95 ? 19.006 -6.600 -30.651 1.00 84.44 95 PRO A N 1
ATOM 744 C CA . PRO A 1 95 ? 20.334 -6.592 -31.280 1.00 84.44 95 PRO A CA 1
ATOM 745 C C . PRO A 1 95 ? 21.086 -5.254 -31.156 1.00 84.44 95 PRO A C 1
ATOM 747 O O . PRO A 1 95 ? 20.519 -4.181 -31.383 1.00 84.44 95 PRO A O 1
ATOM 750 N N . TRP A 1 96 ? 22.378 -5.322 -30.818 1.00 84.94 96 TRP A N 1
ATOM 751 C CA . TRP A 1 96 ? 23.199 -4.163 -30.423 1.00 84.94 96 TRP A CA 1
ATOM 752 C C . TRP A 1 96 ? 23.822 -3.412 -31.608 1.00 84.94 96 TRP A C 1
ATOM 754 O O . TRP A 1 96 ? 24.338 -2.301 -31.443 1.00 84.94 96 TRP A O 1
ATOM 764 N N . SER A 1 97 ? 23.787 -3.999 -32.808 1.00 77.12 97 SER A N 1
ATOM 765 C CA . SER A 1 97 ? 24.424 -3.438 -33.999 1.00 77.12 97 SER A CA 1
ATOM 766 C C . SER A 1 97 ? 23.908 -2.019 -34.276 1.00 77.12 97 SER A C 1
ATOM 768 O O . SER A 1 97 ? 22.715 -1.786 -34.460 1.00 77.12 97 SER A O 1
ATOM 770 N N . LEU A 1 98 ? 24.826 -1.041 -34.262 1.00 75.50 98 LEU A N 1
ATOM 771 C CA . LEU A 1 98 ? 24.560 0.392 -34.485 1.00 75.50 98 LEU A CA 1
ATOM 772 C C . LEU A 1 98 ? 23.611 1.062 -33.456 1.00 75.50 98 LEU A C 1
ATOM 774 O O . LEU A 1 98 ? 23.077 2.146 -33.721 1.00 75.50 98 LEU A O 1
ATOM 778 N N . ARG A 1 99 ? 23.414 0.450 -32.274 1.00 82.31 99 ARG A N 1
ATOM 779 C CA . ARG A 1 99 ? 22.490 0.911 -31.213 1.00 82.31 99 ARG A CA 1
ATOM 780 C C . ARG A 1 99 ? 23.139 1.087 -29.830 1.00 82.31 99 ARG A C 1
ATOM 782 O O . ARG A 1 99 ? 22.416 1.232 -28.850 1.00 82.31 99 ARG A O 1
ATOM 789 N N . ILE A 1 100 ? 24.472 1.158 -29.741 1.00 85.38 100 ILE A N 1
ATOM 790 C CA . ILE A 1 100 ? 25.223 1.234 -28.465 1.00 85.38 100 ILE A CA 1
ATOM 791 C C . ILE A 1 100 ? 24.655 2.298 -27.512 1.00 85.38 100 ILE A C 1
ATOM 793 O O . ILE A 1 100 ? 24.388 1.997 -26.354 1.00 85.38 100 ILE A O 1
ATOM 797 N N . GLY A 1 101 ? 24.366 3.511 -28.001 1.00 86.50 101 GLY A N 1
ATOM 798 C CA . GLY A 1 101 ? 23.787 4.566 -27.159 1.00 86.50 101 GLY A CA 1
ATOM 799 C C . GLY A 1 101 ? 22.448 4.179 -26.511 1.00 86.50 101 GLY A C 1
ATOM 800 O O . GLY A 1 101 ? 22.224 4.475 -25.344 1.00 86.50 101 GLY A O 1
ATOM 801 N N . ARG A 1 102 ? 21.568 3.463 -27.225 1.00 88.25 102 ARG A N 1
ATOM 802 C CA . ARG A 1 102 ? 20.276 2.997 -26.682 1.00 88.25 102 ARG A CA 1
ATOM 803 C C . ARG A 1 102 ? 20.452 1.886 -25.656 1.00 88.25 102 ARG A C 1
ATOM 805 O O . ARG A 1 102 ? 19.704 1.851 -24.688 1.00 88.25 102 ARG A O 1
ATOM 812 N N . VAL A 1 103 ? 21.445 1.023 -25.850 1.00 89.38 103 VAL A N 1
ATOM 813 C CA . VAL A 1 103 ? 21.794 -0.026 -24.887 1.00 89.38 103 VAL A CA 1
ATOM 814 C C . VAL A 1 103 ? 22.287 0.595 -23.577 1.00 89.38 103 VAL A C 1
ATOM 816 O O . VAL A 1 103 ? 21.825 0.192 -22.514 1.00 89.38 103 VAL A O 1
ATOM 819 N N . VAL A 1 104 ? 23.133 1.634 -23.640 1.00 93.12 104 VAL A N 1
ATOM 820 C CA . VAL A 1 104 ? 23.573 2.393 -22.451 1.00 93.12 104 VAL A CA 1
ATOM 821 C C . VAL A 1 104 ? 22.379 2.987 -21.700 1.00 93.12 104 VAL A C 1
ATOM 823 O O . VAL A 1 104 ? 22.271 2.809 -20.489 1.00 93.12 104 VAL A O 1
ATOM 826 N N . PHE A 1 105 ? 21.440 3.625 -22.408 1.00 93.31 105 PHE A N 1
ATOM 827 C CA . PHE A 1 105 ? 20.198 4.096 -21.784 1.00 93.31 105 PHE A CA 1
ATOM 828 C C . PHE A 1 105 ? 19.371 2.952 -21.192 1.00 93.31 105 PHE A C 1
ATOM 830 O O . PHE A 1 105 ? 18.812 3.111 -20.114 1.00 93.31 105 PHE A O 1
ATOM 837 N N . GLY A 1 106 ? 19.310 1.797 -21.855 1.00 94.50 106 GLY A N 1
ATOM 838 C CA . GLY A 1 106 ? 18.633 0.614 -21.334 1.00 94.50 106 GLY A CA 1
ATOM 839 C C . GLY A 1 106 ? 19.193 0.171 -19.981 1.00 94.50 106 GLY A C 1
ATOM 840 O O . GLY A 1 106 ? 18.429 0.009 -19.033 1.00 94.50 106 GLY A O 1
ATOM 841 N N . PHE A 1 107 ? 20.519 0.074 -19.854 1.00 96.81 107 PHE A N 1
ATOM 842 C CA . PHE A 1 107 ? 21.168 -0.209 -18.570 1.00 96.81 107 PHE A CA 1
ATOM 843 C C . PHE A 1 107 ? 20.911 0.876 -17.523 1.00 96.81 107 PHE A C 1
ATOM 845 O O . PHE A 1 107 ? 20.681 0.547 -16.363 1.00 96.81 107 PHE A O 1
ATOM 852 N N . LEU A 1 108 ? 20.893 2.152 -17.919 1.00 96.94 108 LEU A N 1
ATOM 853 C CA . LEU A 1 108 ? 20.538 3.244 -17.013 1.00 96.94 108 LEU A CA 1
ATOM 854 C C . LEU A 1 108 ? 19.106 3.088 -16.476 1.00 96.94 108 LEU A C 1
ATOM 856 O O . LEU A 1 108 ? 18.894 3.200 -15.272 1.00 96.94 108 LEU A O 1
ATOM 860 N N . PHE A 1 109 ? 18.131 2.782 -17.337 1.00 97.00 109 PHE A N 1
ATOM 861 C CA . PHE A 1 109 ? 16.749 2.539 -16.916 1.00 97.00 109 PHE A CA 1
ATOM 862 C C . PHE A 1 109 ? 16.630 1.321 -15.994 1.00 97.00 109 PHE A C 1
ATOM 864 O O . PHE A 1 109 ? 15.914 1.396 -14.999 1.00 97.00 109 PHE A O 1
ATOM 871 N N . LEU A 1 110 ? 17.372 0.239 -16.260 1.00 97.50 110 LEU A N 1
ATOM 872 C CA . LEU A 1 110 ? 17.449 -0.910 -15.350 1.00 97.50 110 LEU A CA 1
ATOM 873 C C . LEU A 1 110 ? 18.011 -0.508 -13.982 1.00 97.50 110 LEU A C 1
ATOM 875 O O . LEU A 1 110 ? 17.425 -0.855 -12.959 1.00 97.50 110 LEU A O 1
ATOM 879 N N . ALA A 1 111 ? 19.115 0.242 -13.959 1.00 97.56 111 ALA A N 1
ATOM 880 C CA . ALA A 1 111 ? 19.761 0.681 -12.727 1.00 97.56 111 ALA A CA 1
ATOM 881 C C . ALA A 1 111 ? 18.851 1.598 -11.898 1.00 97.56 111 ALA A C 1
ATOM 883 O O . ALA A 1 111 ? 18.740 1.420 -10.690 1.00 97.56 111 ALA A O 1
ATOM 884 N N . VAL A 1 112 ? 18.151 2.539 -12.536 1.00 97.38 112 VAL A N 1
ATOM 885 C CA . VAL A 1 112 ? 17.202 3.425 -11.846 1.00 97.38 112 VAL A CA 1
ATOM 886 C C . VAL A 1 112 ? 15.964 2.653 -11.381 1.00 97.38 112 VAL A C 1
ATOM 888 O O . VAL A 1 112 ? 15.564 2.772 -10.226 1.00 97.38 112 VAL A O 1
ATOM 891 N N . GLY A 1 113 ? 15.370 1.824 -12.242 1.00 96.75 113 GLY A N 1
ATOM 892 C CA . GLY A 1 113 ? 14.172 1.055 -11.906 1.00 96.75 113 GLY A CA 1
ATOM 893 C C . GLY A 1 113 ? 14.412 0.066 -10.764 1.00 96.75 113 GLY A C 1
ATOM 894 O O . GLY A 1 113 ? 13.756 0.142 -9.728 1.00 96.75 113 GLY A O 1
ATOM 895 N N . ALA A 1 114 ? 15.385 -0.831 -10.929 1.00 95.19 114 ALA A N 1
ATOM 896 C CA . ALA A 1 114 ? 15.665 -1.882 -9.954 1.00 95.19 114 ALA A CA 1
ATOM 897 C C . ALA A 1 114 ? 16.525 -1.405 -8.775 1.00 95.19 114 ALA A C 1
ATOM 899 O O . ALA A 1 114 ? 16.327 -1.867 -7.658 1.00 95.19 114 ALA A O 1
ATOM 900 N N . GLY A 1 115 ? 17.480 -0.500 -9.007 1.00 96.31 115 GLY A N 1
ATOM 901 C CA . GLY A 1 115 ? 18.450 -0.069 -7.994 1.00 96.31 115 GLY A CA 1
ATOM 902 C C . GLY A 1 115 ? 18.034 1.158 -7.185 1.00 96.31 115 GLY A C 1
ATOM 903 O O . GLY A 1 115 ? 18.583 1.369 -6.108 1.00 96.31 115 GLY A O 1
ATOM 904 N N . VAL A 1 116 ? 17.074 1.957 -7.664 1.00 97.25 116 VAL A N 1
ATOM 905 C CA . VAL A 1 116 ? 16.589 3.149 -6.947 1.00 97.25 116 VAL A CA 1
ATOM 906 C C . VAL A 1 116 ? 15.116 3.004 -6.585 1.00 97.25 116 VAL A C 1
ATOM 908 O O . VAL A 1 116 ? 14.783 2.968 -5.403 1.00 97.25 116 VAL A O 1
ATOM 911 N N . PHE A 1 117 ? 14.225 2.880 -7.572 1.00 96.69 117 PHE A N 1
ATOM 912 C CA . PHE A 1 117 ? 12.785 2.869 -7.297 1.00 96.69 117 PHE A CA 1
ATOM 913 C C . PHE A 1 117 ? 12.323 1.625 -6.534 1.00 96.69 117 PHE A C 1
ATOM 915 O O . PHE A 1 117 ? 11.488 1.756 -5.644 1.00 96.69 117 PHE A O 1
ATOM 922 N N . GLY A 1 118 ? 12.893 0.450 -6.817 1.00 93.75 118 GLY A N 1
ATOM 923 C CA . GLY A 1 118 ? 12.611 -0.774 -6.058 1.00 93.75 118 GLY A CA 1
ATOM 924 C C . GLY A 1 118 ? 12.891 -0.626 -4.551 1.00 93.75 118 GLY A C 1
ATOM 925 O O . GLY A 1 118 ? 11.962 -0.754 -3.752 1.00 93.75 118 GLY A O 1
ATOM 926 N N . PRO A 1 119 ? 14.133 -0.301 -4.139 1.00 95.31 119 PRO A N 1
ATOM 927 C CA . PRO A 1 119 ? 14.471 -0.092 -2.731 1.00 95.31 119 PRO A CA 1
ATOM 928 C C . PRO A 1 119 ? 13.671 1.030 -2.064 1.00 95.31 119 PRO A C 1
ATOM 930 O O . PRO A 1 119 ? 13.217 0.861 -0.934 1.00 95.31 119 PRO A O 1
ATOM 933 N N . VAL A 1 120 ? 13.453 2.153 -2.759 1.00 96.44 120 VAL A N 1
ATOM 934 C CA . VAL A 1 120 ? 12.640 3.263 -2.234 1.00 96.44 120 VAL A CA 1
ATOM 935 C C . VAL A 1 120 ? 11.203 2.812 -1.979 1.00 96.44 120 VAL A C 1
ATOM 937 O O . VAL A 1 120 ? 10.675 3.072 -0.901 1.00 96.44 120 VAL A O 1
ATOM 940 N N . SER A 1 121 ? 10.588 2.093 -2.921 1.00 95.19 121 SER A N 1
ATOM 941 C CA . SER A 1 121 ? 9.239 1.546 -2.753 1.00 95.19 121 SER A CA 1
ATOM 942 C C . SER A 1 121 ? 9.161 0.593 -1.560 1.00 95.19 121 SER A C 1
ATOM 944 O O . SER A 1 121 ? 8.274 0.737 -0.723 1.00 95.19 121 SER A O 1
ATOM 946 N N . SER A 1 122 ? 10.137 -0.311 -1.417 1.00 92.75 122 SER A N 1
ATOM 947 C CA . SER A 1 122 ? 10.205 -1.234 -0.279 1.00 92.75 122 SER A CA 1
ATOM 948 C C . SER A 1 122 ? 10.349 -0.508 1.060 1.00 92.75 122 SER A C 1
ATOM 950 O O . SER A 1 122 ? 9.752 -0.924 2.052 1.00 92.75 122 SER A O 1
ATOM 952 N N . HIS A 1 123 ? 11.140 0.565 1.108 1.00 93.88 123 HIS A N 1
ATOM 953 C CA . HIS A 1 123 ? 11.296 1.365 2.317 1.00 93.88 123 HIS A CA 1
ATOM 954 C C . HIS A 1 123 ? 9.995 2.092 2.673 1.00 93.88 123 HIS A C 1
ATOM 956 O O . HIS A 1 123 ? 9.525 1.984 3.804 1.00 93.88 123 HIS A O 1
ATOM 962 N N . LEU A 1 124 ? 9.372 2.765 1.701 1.00 94.44 124 LEU A N 1
ATOM 963 C CA . LEU A 1 124 ? 8.088 3.442 1.895 1.00 94.44 124 LEU A CA 1
ATOM 964 C C . LEU A 1 124 ? 7.005 2.462 2.355 1.00 94.44 124 LEU A C 1
ATOM 966 O O . LEU A 1 124 ? 6.303 2.742 3.318 1.00 94.44 124 LEU A O 1
ATOM 970 N N . TRP A 1 125 ? 6.946 1.278 1.743 1.00 92.69 125 TRP A N 1
ATOM 971 C CA . TRP A 1 125 ? 6.028 0.219 2.147 1.00 92.69 125 TRP A CA 1
ATOM 972 C C . TRP A 1 125 ? 6.198 -0.156 3.621 1.00 92.69 125 TRP A C 1
ATOM 974 O O . TRP A 1 125 ? 5.216 -0.254 4.346 1.00 92.69 125 TRP A O 1
ATOM 984 N N . SER A 1 126 ? 7.437 -0.333 4.092 1.00 91.25 126 SER A N 1
ATOM 985 C CA . SER A 1 126 ? 7.685 -0.675 5.499 1.00 91.25 126 SER A CA 1
ATOM 986 C C . SER A 1 126 ? 7.215 0.414 6.470 1.00 91.25 126 SER A C 1
ATOM 988 O O . SER A 1 126 ? 6.665 0.101 7.524 1.00 91.25 126 SER A O 1
ATOM 990 N N . LEU A 1 127 ? 7.370 1.691 6.103 1.00 92.75 127 LEU A N 1
ATOM 991 C CA . LEU A 1 127 ? 6.873 2.813 6.901 1.00 92.75 127 LEU A CA 1
ATOM 992 C C . LEU A 1 127 ? 5.340 2.822 6.942 1.00 92.75 127 LEU A C 1
ATOM 994 O O . LEU A 1 127 ? 4.757 2.954 8.019 1.00 92.75 127 LEU A O 1
ATOM 998 N N . ASP A 1 128 ? 4.696 2.618 5.792 1.00 92.69 128 ASP A N 1
ATOM 999 C CA . ASP A 1 128 ? 3.237 2.559 5.680 1.00 92.69 128 ASP A CA 1
ATOM 1000 C C . ASP A 1 128 ? 2.655 1.353 6.450 1.00 92.69 128 ASP A C 1
ATOM 1002 O O . ASP A 1 128 ? 1.600 1.470 7.079 1.00 92.69 128 ASP A O 1
ATOM 1006 N N . GLU A 1 129 ? 3.356 0.212 6.471 1.00 91.69 129 GLU A N 1
ATOM 1007 C CA . GLU A 1 129 ? 2.998 -0.964 7.279 1.00 91.69 129 GLU A CA 1
ATOM 1008 C C . GLU A 1 129 ? 3.077 -0.677 8.779 1.00 91.69 129 GLU A C 1
ATOM 1010 O O . GLU A 1 129 ? 2.175 -1.070 9.516 1.00 91.69 129 GLU A O 1
ATOM 1015 N N . HIS A 1 130 ? 4.104 0.039 9.248 1.00 91.44 130 HIS A N 1
ATOM 1016 C CA . HIS A 1 130 ? 4.197 0.428 10.657 1.00 91.44 130 HIS A CA 1
ATOM 1017 C C . HIS A 1 130 ? 3.046 1.348 11.073 1.00 91.44 130 HIS A C 1
ATOM 1019 O O . HIS A 1 130 ? 2.439 1.134 12.121 1.00 91.44 130 HIS A O 1
ATOM 1025 N N . VAL A 1 131 ? 2.706 2.331 10.235 1.00 92.81 131 VAL A N 1
ATOM 1026 C CA . VAL A 1 131 ? 1.565 3.226 10.481 1.00 92.81 131 VAL A CA 1
ATOM 1027 C C . VAL A 1 131 ? 0.246 2.453 10.453 1.00 92.81 131 VAL A C 1
ATOM 1029 O O . VAL A 1 131 ? -0.641 2.707 11.263 1.00 92.81 131 VAL A O 1
ATOM 1032 N N . SER A 1 132 ? 0.102 1.495 9.541 1.00 92.69 132 SER A N 1
ATOM 1033 C CA . SER A 1 132 ? -1.106 0.674 9.442 1.00 92.69 132 SER A CA 1
ATOM 1034 C C . SER A 1 132 ? -1.254 -0.278 10.629 1.00 92.69 132 SER A C 1
ATOM 1036 O O . SER A 1 132 ? -2.352 -0.408 11.161 1.00 92.69 132 SER A O 1
ATOM 1038 N N . ALA A 1 133 ? -0.159 -0.878 11.099 1.00 92.25 133 ALA A N 1
ATOM 1039 C CA . ALA A 1 133 ? -0.142 -1.703 12.305 1.00 92.25 133 ALA A CA 1
ATOM 1040 C C . ALA A 1 133 ? -0.505 -0.895 13.560 1.00 92.25 133 ALA A C 1
ATOM 1042 O O . ALA A 1 133 ? -1.255 -1.373 14.408 1.00 92.25 133 ALA A O 1
ATOM 1043 N N . ASP A 1 134 ? -0.016 0.342 13.666 1.00 93.06 134 ASP A N 1
ATOM 1044 C CA . ASP A 1 134 ? -0.404 1.243 14.752 1.00 93.06 134 ASP A CA 1
ATOM 1045 C C . ASP A 1 134 ? -1.897 1.593 14.681 1.00 93.06 134 ASP A C 1
ATOM 1047 O O . ASP A 1 134 ? -2.607 1.502 15.680 1.00 93.06 134 ASP A O 1
ATOM 1051 N N . ARG A 1 135 ? -2.425 1.880 13.484 1.00 92.75 135 ARG A N 1
ATOM 1052 C CA . ARG A 1 135 ? -3.862 2.134 13.290 1.00 92.75 135 ARG A CA 1
ATOM 1053 C C . ARG A 1 135 ? -4.737 0.934 13.628 1.00 92.75 135 ARG A C 1
ATOM 1055 O O . ARG A 1 135 ? -5.785 1.128 14.233 1.00 92.75 135 ARG A O 1
ATOM 1062 N N . LEU A 1 136 ? -4.318 -0.286 13.290 1.00 92.94 136 LEU A N 1
ATOM 1063 C CA . LEU A 1 136 ? -5.042 -1.501 13.685 1.00 92.94 136 LEU A CA 1
ATOM 1064 C C . LEU A 1 136 ? -5.205 -1.612 15.203 1.00 92.94 136 LEU A C 1
ATOM 1066 O O . LEU A 1 136 ? -6.141 -2.256 15.655 1.00 92.94 136 LEU A O 1
ATOM 1070 N N . ARG A 1 137 ? -4.312 -1.000 15.986 1.00 92.12 137 ARG A N 1
ATOM 1071 C CA . ARG A 1 137 ? -4.365 -1.004 17.452 1.00 92.12 137 ARG A CA 1
ATOM 1072 C C . ARG A 1 137 ? -5.087 0.204 18.034 1.00 92.12 137 ARG A C 1
ATOM 1074 O O . ARG A 1 137 ? -5.691 0.087 19.093 1.00 92.12 137 ARG A O 1
ATOM 1081 N N . THR A 1 138 ? -4.993 1.357 17.379 1.00 92.69 138 THR A N 1
ATOM 1082 C CA . THR A 1 138 ? -5.422 2.651 17.935 1.00 92.69 138 THR A CA 1
ATOM 1083 C C . THR A 1 138 ? -6.720 3.184 17.342 1.00 92.69 138 THR A C 1
ATOM 1085 O O . THR A 1 138 ? -7.265 4.152 17.865 1.00 92.69 138 THR A O 1
ATOM 1088 N N . THR A 1 139 ? -7.223 2.587 16.260 1.00 93.31 139 THR A N 1
ATOM 1089 C CA . THR A 1 139 ? -8.454 3.030 15.595 1.00 93.31 139 THR A CA 1
ATOM 1090 C C . THR A 1 139 ? -9.566 2.009 15.713 1.00 93.31 139 THR A C 1
ATOM 1092 O O . THR A 1 139 ? -9.321 0.812 15.862 1.00 93.31 139 THR A O 1
ATOM 1095 N N . ALA A 1 140 ? -10.787 2.523 15.617 1.00 90.62 140 ALA A N 1
ATOM 1096 C CA . ALA A 1 140 ? -12.001 1.746 15.688 1.00 90.62 140 ALA A CA 1
ATOM 1097 C C . ALA A 1 140 ? -12.115 0.738 14.545 1.00 90.62 140 ALA A C 1
ATOM 1099 O O . ALA A 1 140 ? -11.881 1.099 13.384 1.00 90.62 140 ALA A O 1
ATOM 1100 N N . TYR A 1 141 ? -12.511 -0.497 14.852 1.00 89.50 141 TYR A N 1
ATOM 1101 C CA . TYR A 1 141 ? -12.977 -1.428 13.835 1.00 89.50 141 TYR A CA 1
ATOM 1102 C C . TYR A 1 141 ? -14.257 -0.869 13.185 1.00 89.50 141 TYR A C 1
ATOM 1104 O O . TYR A 1 141 ? -15.156 -0.419 13.898 1.00 89.50 141 TYR A O 1
ATOM 1112 N N . PRO A 1 142 ? -14.383 -0.884 11.845 1.00 87.50 142 PRO A N 1
ATOM 1113 C CA . PRO A 1 142 ? -15.539 -0.323 11.144 1.00 87.50 142 PRO A CA 1
ATOM 1114 C C . PRO A 1 142 ? -16.772 -1.242 11.254 1.00 87.50 142 PRO A C 1
ATOM 1116 O O . PRO A 1 142 ? -17.142 -1.938 10.308 1.00 87.50 142 PRO A O 1
ATOM 1119 N N . TRP A 1 143 ? -17.408 -1.271 12.428 1.00 80.44 143 TRP A N 1
ATOM 1120 C CA . TRP A 1 143 ? -18.525 -2.172 12.740 1.00 80.44 143 TRP A CA 1
ATOM 1121 C C . TRP A 1 143 ? -19.784 -1.892 11.909 1.00 80.44 143 TRP A C 1
ATOM 1123 O O . TRP A 1 143 ? -20.413 -2.822 11.387 1.00 80.44 143 TRP A O 1
ATOM 1133 N N . SER A 1 144 ? -20.088 -0.606 11.723 1.00 72.62 144 SER A N 1
ATOM 1134 C CA . SER A 1 144 ? -21.274 -0.091 11.029 1.00 72.62 144 SER A CA 1
ATOM 1135 C C . SER A 1 144 ? -21.418 -0.560 9.577 1.00 72.62 144 SER A C 1
ATOM 1137 O O . SER A 1 144 ? -22.531 -0.597 9.054 1.00 72.62 144 SER A O 1
ATOM 1139 N N . ASP A 1 145 ? -20.328 -0.994 8.941 1.00 66.56 145 ASP A N 1
ATOM 1140 C CA . ASP A 1 145 ? -20.335 -1.487 7.561 1.00 66.56 145 ASP A CA 1
ATOM 1141 C C . ASP A 1 145 ? -20.797 -2.955 7.437 1.00 66.56 145 ASP A C 1
ATOM 1143 O O . ASP A 1 145 ? -21.043 -3.428 6.326 1.00 66.56 145 ASP A O 1
ATOM 1147 N N . THR A 1 146 ? -20.901 -3.710 8.543 1.00 63.75 146 THR A N 1
ATOM 1148 C CA . THR A 1 146 ? -21.070 -5.179 8.477 1.00 63.75 146 THR A CA 1
ATOM 1149 C C . THR A 1 146 ? -22.203 -5.764 9.315 1.00 63.75 146 THR A C 1
ATOM 1151 O O . THR A 1 146 ? -22.622 -6.891 9.035 1.00 63.75 146 THR A O 1
ATOM 1154 N N . LYS A 1 147 ? -22.697 -5.075 10.353 1.00 69.06 147 LYS A N 1
ATOM 1155 C CA . LYS A 1 147 ? -23.633 -5.664 11.329 1.00 69.06 147 LYS A CA 1
ATOM 1156 C C . LYS A 1 147 ? -24.672 -4.663 11.829 1.00 69.06 147 LYS A C 1
ATOM 1158 O O . LYS A 1 147 ? -24.426 -3.466 11.878 1.00 69.06 147 LYS A O 1
ATOM 1163 N N . TYR A 1 148 ? -25.822 -5.185 12.263 1.00 75.62 148 TYR A N 1
ATOM 1164 C CA . TYR A 1 148 ? -26.791 -4.419 13.047 1.00 75.62 148 TYR A CA 1
ATOM 1165 C C . TYR A 1 148 ? -26.229 -4.164 14.443 1.00 75.62 148 TYR A C 1
ATOM 1167 O O . TYR A 1 148 ? -26.210 -5.060 15.294 1.00 75.62 148 TYR A O 1
ATOM 1175 N N . GLU A 1 149 ? -25.739 -2.946 14.617 1.00 76.00 149 GLU A N 1
ATOM 1176 C CA . GLU A 1 149 ? -25.236 -2.392 15.861 1.00 76.00 149 GLU A CA 1
ATOM 1177 C C . GLU A 1 149 ? -26.358 -1.755 16.668 1.00 76.00 149 GLU A C 1
ATOM 1179 O O . GLU A 1 149 ? -27.276 -1.151 16.109 1.00 76.00 149 GLU A O 1
ATOM 1184 N N . CYS A 1 150 ? -26.275 -1.911 17.980 1.00 79.31 150 CYS A N 1
ATOM 1185 C CA . CYS A 1 150 ? -27.218 -1.316 18.906 1.00 79.31 150 CYS A CA 1
ATOM 1186 C C . CYS A 1 150 ? -26.597 -0.202 19.741 1.00 79.31 150 CYS A C 1
ATOM 1188 O O . CYS A 1 150 ? -27.202 0.856 19.887 1.00 79.31 150 CYS A O 1
ATOM 1190 N N . ASP A 1 151 ? -25.422 -0.470 20.299 1.00 79.00 151 ASP A N 1
ATOM 1191 C CA . ASP A 1 151 ? -24.683 0.431 21.172 1.00 79.00 151 ASP A CA 1
ATOM 1192 C C . ASP A 1 151 ? -23.185 0.136 21.059 1.00 79.00 151 ASP A C 1
ATOM 1194 O O . ASP A 1 151 ? -22.790 -1.014 20.813 1.00 79.00 151 ASP A O 1
ATOM 1198 N N . GLU A 1 152 ? -22.374 1.167 21.266 1.00 84.94 152 GLU A N 1
ATOM 1199 C CA . GLU A 1 152 ? -20.919 1.115 21.169 1.00 84.94 152 GLU A CA 1
ATOM 1200 C C . GLU A 1 152 ? -20.271 1.811 22.361 1.00 84.94 152 GLU A C 1
ATOM 1202 O O . GLU A 1 152 ? -20.709 2.866 22.820 1.00 84.94 152 GLU A O 1
ATOM 1207 N N . GLN A 1 153 ? -19.177 1.239 22.854 1.00 84.38 153 GLN A N 1
ATOM 1208 C CA . GLN A 1 153 ? -18.362 1.896 23.862 1.00 84.38 153 GLN A CA 1
ATOM 1209 C C . GLN A 1 153 ? -16.888 1.669 23.587 1.00 84.38 153 GLN A C 1
ATOM 1211 O O . GLN A 1 153 ? -16.434 0.544 23.371 1.00 84.38 153 GLN A O 1
ATOM 1216 N N . GLU A 1 154 ? -16.132 2.755 23.706 1.00 87.06 154 GLU A N 1
ATOM 1217 C CA . GLU A 1 154 ? -14.694 2.764 23.506 1.00 87.06 154 GLU A CA 1
ATOM 1218 C C . GLU A 1 154 ? -13.952 3.177 24.778 1.00 87.06 154 GLU A C 1
ATOM 1220 O O . GLU A 1 154 ? -14.439 3.981 25.582 1.00 87.06 154 GLU A O 1
ATOM 1225 N N . ALA A 1 155 ? -12.750 2.635 24.956 1.00 84.50 155 ALA A N 1
ATOM 1226 C CA . ALA A 1 155 ? -11.813 3.037 25.992 1.00 84.50 155 ALA A CA 1
ATOM 1227 C C . ALA A 1 155 ? -10.369 2.805 25.535 1.00 84.50 155 ALA A C 1
ATOM 1229 O O . ALA A 1 155 ? -10.048 1.782 24.940 1.00 84.50 155 ALA A O 1
ATOM 1230 N N . MET A 1 156 ? -9.462 3.724 25.863 1.00 85.06 156 MET A N 1
ATOM 1231 C CA . MET A 1 156 ? -8.028 3.525 25.635 1.00 85.06 156 MET A CA 1
ATOM 1232 C C . MET A 1 156 ? -7.396 2.827 26.841 1.00 85.06 156 MET A C 1
ATOM 1234 O O . MET A 1 156 ? -7.448 3.347 27.956 1.00 85.06 156 MET A O 1
ATOM 1238 N N . PHE A 1 157 ? -6.741 1.686 26.621 1.00 80.56 157 PHE A N 1
ATOM 1239 C CA . PHE A 1 157 ? -6.030 0.952 27.666 1.00 80.56 157 PHE A CA 1
ATOM 1240 C C . PHE A 1 157 ? -4.629 0.548 27.206 1.00 80.56 157 PHE A C 1
ATOM 1242 O O . PHE A 1 157 ? -4.457 -0.171 26.226 1.00 80.56 157 PHE A O 1
ATOM 1249 N N . SER A 1 158 ? -3.606 1.010 27.935 1.00 82.88 158 SER A N 1
ATOM 1250 C CA . SER A 1 158 ? -2.189 0.757 27.618 1.00 82.88 158 SER A CA 1
ATOM 1251 C C . SER A 1 158 ? -1.772 1.182 26.194 1.00 82.88 158 SER A C 1
ATOM 1253 O O . SER A 1 158 ? -0.873 0.602 25.595 1.00 82.88 158 SER A O 1
ATOM 1255 N N . GLY A 1 159 ? -2.431 2.208 25.641 1.00 84.69 159 GLY A N 1
ATOM 1256 C CA . GLY A 1 159 ? -2.182 2.695 24.278 1.00 84.69 159 GLY A CA 1
ATOM 1257 C C . GLY A 1 159 ? -2.914 1.926 23.174 1.00 84.69 159 GLY A C 1
ATOM 1258 O O . GLY A 1 159 ? -2.828 2.332 22.023 1.00 84.69 159 GLY A O 1
ATOM 1259 N N . ASP A 1 160 ? -3.659 0.873 23.514 1.00 86.38 160 ASP A N 1
ATOM 1260 C CA . ASP A 1 160 ? -4.551 0.172 22.592 1.00 86.38 160 ASP A CA 1
ATOM 1261 C C . ASP A 1 160 ? -5.983 0.693 22.753 1.00 86.38 160 ASP A C 1
ATOM 1263 O O . ASP A 1 160 ? -6.434 0.941 23.878 1.00 86.38 160 ASP A O 1
ATOM 1267 N N . LEU A 1 161 ? -6.703 0.837 21.642 1.00 89.62 161 LEU A N 1
ATOM 1268 C CA . LEU A 1 161 ? -8.133 1.103 21.663 1.00 89.62 161 LEU A CA 1
ATOM 1269 C C . LEU A 1 161 ? -8.861 -0.192 22.007 1.00 89.62 161 LEU A C 1
ATOM 1271 O O . LEU A 1 161 ? -8.605 -1.239 21.424 1.00 89.62 161 LEU A O 1
ATOM 1275 N N . TRP A 1 162 ? -9.777 -0.123 22.953 1.00 86.62 162 TRP A N 1
ATOM 1276 C CA . TRP A 1 162 ? -10.691 -1.201 23.275 1.00 86.62 162 TRP A CA 1
ATOM 1277 C C . TRP A 1 162 ? -12.083 -0.755 22.937 1.00 86.62 162 TRP A C 1
ATOM 1279 O O . TRP A 1 162 ? -12.478 0.360 23.272 1.00 86.62 162 TRP A O 1
ATOM 1289 N N . GLN A 1 163 ? -12.812 -1.641 22.289 1.00 87.19 163 GLN A N 1
ATOM 1290 C CA . GLN A 1 163 ? -14.156 -1.361 21.847 1.00 87.19 163 GLN A CA 1
ATOM 1291 C C . GLN A 1 163 ? -15.029 -2.537 22.194 1.00 87.19 163 GLN A C 1
ATOM 1293 O O . GLN A 1 163 ? -14.597 -3.692 22.136 1.00 87.19 163 GLN A O 1
ATOM 1298 N N . ALA A 1 164 ? -16.266 -2.254 22.543 1.00 84.44 164 ALA A N 1
ATOM 1299 C CA . ALA A 1 164 ? -17.262 -3.284 22.631 1.00 84.44 164 ALA A CA 1
ATOM 1300 C C . ALA A 1 164 ? -18.543 -2.803 21.975 1.00 84.44 164 ALA A C 1
ATOM 1302 O O . ALA A 1 164 ? -18.997 -1.684 22.199 1.00 84.44 164 ALA A O 1
ATOM 1303 N N . HIS A 1 165 ? -19.090 -3.693 21.164 1.00 84.69 165 HIS A N 1
ATOM 1304 C CA . HIS A 1 165 ? -20.257 -3.456 20.345 1.00 84.69 165 HIS A CA 1
ATOM 1305 C C . HIS A 1 165 ? -21.338 -4.420 20.785 1.00 84.69 165 HIS A C 1
ATOM 1307 O O . HIS A 1 165 ? -21.108 -5.633 20.876 1.00 84.69 165 HIS A O 1
ATOM 1313 N N . THR A 1 166 ? -22.530 -3.900 21.018 1.00 82.12 166 THR A N 1
ATOM 1314 C CA . THR A 1 166 ? -23.716 -4.736 21.139 1.00 82.12 166 THR A CA 1
ATOM 1315 C C . THR A 1 166 ? -24.345 -4.881 19.768 1.00 82.12 166 THR A C 1
ATOM 1317 O O . THR A 1 166 ? -24.435 -3.942 18.976 1.00 82.12 166 THR A O 1
ATOM 1320 N N . ALA A 1 167 ? -24.745 -6.099 19.445 1.00 81.56 167 ALA A N 1
ATOM 1321 C CA . ALA A 1 167 ? -25.299 -6.410 18.148 1.00 81.56 167 ALA A CA 1
ATOM 1322 C C . ALA A 1 167 ? -26.489 -7.347 18.289 1.00 81.56 167 ALA A C 1
ATOM 1324 O O . ALA A 1 167 ? -26.672 -8.026 19.299 1.00 81.56 167 ALA A O 1
ATOM 1325 N N . ARG A 1 168 ? -27.278 -7.393 17.221 1.00 79.38 168 ARG A N 1
ATOM 1326 C CA . ARG A 1 168 ? -28.394 -8.320 17.072 1.00 79.38 168 ARG A CA 1
ATOM 1327 C C . ARG A 1 168 ? -27.993 -9.494 16.182 1.00 79.38 168 ARG A C 1
ATOM 1329 O O . ARG A 1 168 ? -27.287 -9.314 15.181 1.00 79.38 168 ARG A O 1
ATOM 1336 N N . THR A 1 169 ? -28.423 -10.694 16.544 1.00 76.12 169 THR A N 1
ATOM 1337 C CA . THR A 1 169 ? -28.361 -11.880 15.690 1.00 76.12 169 THR A CA 1
ATOM 1338 C C . THR A 1 169 ? -29.438 -11.785 14.612 1.00 76.12 169 THR A C 1
ATOM 1340 O O . THR A 1 169 ? -30.602 -11.482 14.882 1.00 76.12 169 THR A O 1
ATOM 1343 N N . GLU A 1 170 ? -29.045 -12.017 13.362 1.00 70.50 170 GLU A N 1
ATOM 1344 C CA . GLU A 1 170 ? -29.947 -11.927 12.216 1.00 70.50 170 GLU A CA 1
ATOM 1345 C C . GLU A 1 170 ? -31.088 -12.954 12.335 1.00 70.50 170 GLU A C 1
ATOM 1347 O O . GLU A 1 170 ? -30.856 -14.119 12.654 1.00 70.50 170 GLU A O 1
ATOM 1352 N N . GLY A 1 171 ? -32.332 -12.518 12.111 1.00 68.31 171 GLY A N 1
ATOM 1353 C CA . GLY A 1 171 ? -33.522 -13.379 12.163 1.00 68.31 171 GLY A CA 1
ATOM 1354 C C . GLY A 1 171 ? -34.192 -13.544 13.536 1.00 68.31 171 GLY A C 1
ATOM 1355 O O . GLY A 1 171 ? -35.233 -14.191 13.612 1.00 68.31 171 GLY A O 1
ATOM 1356 N N . LEU A 1 172 ? -33.659 -12.951 14.611 1.00 66.12 172 LEU A N 1
ATOM 1357 C CA . LEU A 1 172 ? -34.300 -12.940 15.936 1.00 66.12 172 LEU A CA 1
ATOM 1358 C C . LEU A 1 172 ? -35.019 -11.613 16.181 1.00 66.12 172 LEU A C 1
ATOM 1360 O O . LEU A 1 172 ? -34.366 -10.582 16.158 1.00 66.12 172 LEU A O 1
ATOM 1364 N N . ASP A 1 173 ? -36.330 -11.605 16.450 1.00 62.97 173 ASP A N 1
ATOM 1365 C CA . ASP A 1 173 ? -37.158 -10.393 16.666 1.00 62.97 173 ASP A CA 1
ATOM 1366 C C . ASP A 1 173 ? -37.063 -9.739 18.059 1.00 62.97 173 ASP A C 1
ATOM 1368 O O . ASP A 1 173 ? -37.965 -9.029 18.498 1.00 62.97 173 ASP A O 1
ATOM 1372 N N . GLY A 1 174 ? -35.937 -9.909 18.753 1.00 59.81 174 GLY A N 1
ATOM 1373 C CA . GLY A 1 174 ? -35.762 -9.413 20.116 1.00 59.81 174 GLY A CA 1
ATOM 1374 C C . GLY A 1 174 ? -34.414 -8.745 20.341 1.00 59.81 174 GLY A C 1
ATOM 1375 O O . GLY A 1 174 ? -33.440 -9.441 20.581 1.00 59.81 174 GLY A O 1
ATOM 1376 N N . GLY A 1 175 ? -34.397 -7.409 20.335 1.00 69.94 175 GLY A N 1
ATOM 1377 C CA . GLY A 1 175 ? -33.334 -6.582 20.919 1.00 69.94 175 GLY A CA 1
ATOM 1378 C C . GLY A 1 175 ? -31.895 -6.926 20.517 1.00 69.94 175 GLY A C 1
ATOM 1379 O O . GLY A 1 175 ? -31.628 -7.556 19.499 1.00 69.94 175 GLY A O 1
ATOM 1380 N N . CYS A 1 176 ? -30.959 -6.447 21.324 1.00 78.12 176 CYS A N 1
ATOM 1381 C CA . CYS A 1 176 ? -29.529 -6.684 21.175 1.00 78.12 176 CYS A CA 1
ATOM 1382 C C . CYS A 1 176 ? -29.200 -7.872 22.065 1.00 78.12 176 CYS A C 1
ATOM 1384 O O . CYS A 1 176 ? -29.406 -7.816 23.275 1.00 78.12 176 CYS A O 1
ATOM 1386 N N . ASP A 1 177 ? -28.785 -8.974 21.459 1.00 79.88 177 ASP A N 1
ATOM 1387 C CA . ASP A 1 177 ? -28.675 -10.270 22.122 1.00 79.88 177 ASP A CA 1
ATOM 1388 C C . ASP A 1 177 ? -27.225 -10.743 22.237 1.00 79.88 177 ASP A C 1
ATOM 1390 O O . ASP A 1 177 ? -26.967 -11.759 22.875 1.00 79.88 177 ASP A O 1
ATOM 1394 N N . ARG A 1 178 ? -26.266 -10.009 21.666 1.00 80.75 178 ARG A N 1
ATOM 1395 C CA . ARG A 1 178 ? -24.839 -10.318 21.761 1.00 80.75 178 ARG A CA 1
ATOM 1396 C C . ARG A 1 178 ? -23.999 -9.071 21.994 1.00 80.75 178 ARG A C 1
ATOM 1398 O O . ARG A 1 178 ? -24.286 -8.003 21.465 1.00 80.75 178 ARG A O 1
ATOM 1405 N N . ILE A 1 179 ? -22.899 -9.262 22.703 1.00 81.44 179 ILE A N 1
ATOM 1406 C CA . ILE A 1 179 ? -21.800 -8.309 22.847 1.00 81.44 179 ILE A CA 1
ATOM 1407 C C . ILE A 1 179 ? -20.569 -8.892 22.160 1.00 81.44 179 ILE A C 1
ATOM 1409 O O . ILE A 1 179 ? -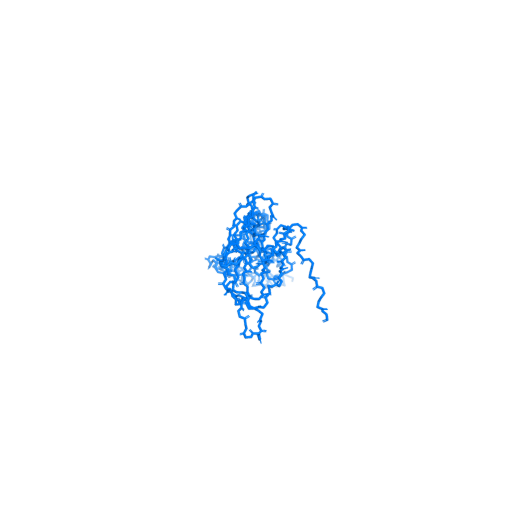20.280 -10.078 22.313 1.00 81.44 179 ILE A O 1
ATOM 1413 N N . VAL A 1 180 ? -19.826 -8.073 21.423 1.00 84.62 180 VAL A N 1
ATOM 1414 C CA . VAL A 1 180 ? -18.543 -8.437 20.817 1.00 84.62 180 VAL A CA 1
ATOM 1415 C C . VAL A 1 180 ? -17.503 -7.400 21.206 1.00 84.62 180 VAL A C 1
ATOM 1417 O O . VAL A 1 180 ? -17.778 -6.207 21.179 1.00 84.62 180 VAL A O 1
ATOM 1420 N N . VAL A 1 181 ? -16.313 -7.854 21.580 1.00 83.50 181 VAL A N 1
ATOM 1421 C CA . VAL A 1 181 ? -15.230 -7.008 22.080 1.00 83.50 181 VAL A CA 1
ATOM 1422 C C . VAL A 1 181 ? -14.036 -7.085 21.146 1.00 83.50 181 VAL A C 1
ATOM 1424 O O . VAL A 1 181 ? -13.607 -8.173 20.749 1.00 83.50 181 VAL A O 1
ATOM 1427 N N . TYR A 1 182 ? -13.490 -5.913 20.852 1.00 86.75 182 TYR A N 1
ATOM 1428 C CA . TYR A 1 182 ? -12.344 -5.695 19.992 1.00 86.75 182 TYR A CA 1
ATOM 1429 C C . TYR A 1 182 ? -11.224 -4.983 20.735 1.00 86.75 182 TYR A C 1
ATOM 1431 O O . TYR A 1 182 ? -11.446 -4.148 21.616 1.00 86.75 182 TYR A O 1
ATOM 1439 N N . LYS A 1 183 ? -10.003 -5.319 20.333 1.00 86.38 183 LYS A N 1
ATOM 1440 C CA . LYS A 1 183 ? -8.783 -4.597 20.658 1.00 86.38 183 LYS A CA 1
ATOM 1441 C C . LYS A 1 183 ? -8.265 -3.967 19.370 1.00 86.38 183 LYS A C 1
ATOM 1443 O O . LYS A 1 183 ? -7.636 -4.637 18.552 1.00 86.38 183 LYS A O 1
ATOM 1448 N N . GLY A 1 184 ? -8.583 -2.696 19.167 1.00 90.81 184 GLY A N 1
ATOM 1449 C CA . GLY A 1 184 ? -8.498 -2.035 17.877 1.00 90.81 184 GLY A CA 1
ATOM 1450 C C . GLY A 1 184 ? -9.321 -2.830 16.869 1.00 90.81 184 GLY A C 1
ATOM 1451 O O . GLY A 1 184 ? -10.536 -2.898 16.980 1.00 90.81 184 GLY A O 1
ATOM 1452 N N . TRP A 1 185 ? -8.659 -3.494 15.927 1.00 92.25 185 TRP A N 1
ATOM 1453 C CA . TRP A 1 185 ? -9.305 -4.325 14.908 1.00 92.25 185 TRP A CA 1
ATOM 1454 C C . TRP A 1 185 ? -9.268 -5.826 15.224 1.00 92.25 185 TRP A C 1
ATOM 1456 O O . TRP A 1 185 ? -9.863 -6.624 14.501 1.00 92.25 185 TRP A O 1
ATOM 1466 N N . GLU A 1 186 ? -8.581 -6.239 16.291 1.00 87.62 186 GLU A N 1
ATOM 1467 C CA . GLU A 1 186 ? -8.456 -7.647 16.668 1.00 87.62 186 GLU A CA 1
ATOM 1468 C C . GLU A 1 186 ? -9.697 -8.104 17.458 1.00 87.62 186 GLU A C 1
ATOM 1470 O O . GLU A 1 186 ? -9.989 -7.531 18.513 1.00 87.62 186 GLU A O 1
ATOM 1475 N N . PRO A 1 187 ? -10.435 -9.136 17.001 1.00 84.56 187 PRO A N 1
ATOM 1476 C CA . PRO A 1 187 ? -11.550 -9.685 17.762 1.00 84.56 187 PRO A CA 1
ATOM 1477 C C . PRO A 1 187 ? -11.022 -10.435 18.985 1.00 84.56 187 PRO A C 1
ATOM 1479 O O . PRO A 1 187 ? -10.306 -11.427 18.862 1.00 84.56 187 PRO A O 1
ATOM 1482 N N . VAL A 1 188 ? -11.417 -9.992 20.175 1.00 82.69 188 VAL A N 1
ATOM 1483 C CA . VAL A 1 188 ? -10.969 -10.598 21.437 1.00 82.69 188 VAL A CA 1
ATOM 1484 C C . VAL A 1 188 ? -11.976 -11.611 21.958 1.00 82.69 188 VAL A C 1
ATOM 1486 O O . VAL A 1 188 ? -11.604 -12.638 22.527 1.00 82.69 188 VAL A O 1
ATOM 1489 N N . GLY A 1 189 ? -13.266 -11.345 21.773 1.00 77.06 189 GLY A N 1
ATOM 1490 C CA . GLY A 1 189 ? -14.301 -12.215 22.304 1.00 77.06 189 GLY A CA 1
ATOM 1491 C C . GLY A 1 189 ? -15.705 -11.713 22.070 1.00 77.06 189 GLY A C 1
ATOM 1492 O O . GLY A 1 189 ? -15.924 -10.641 21.517 1.00 77.06 189 GLY A O 1
ATOM 1493 N N . TRP A 1 190 ? -16.663 -12.505 22.526 1.00 80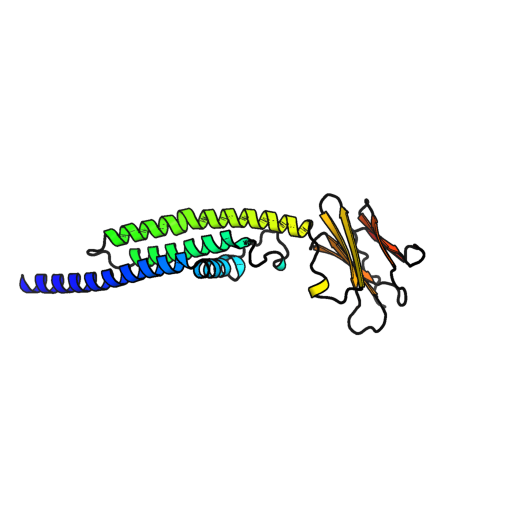.69 190 TRP A N 1
ATOM 1494 C CA . TRP A 1 190 ? -18.075 -12.167 22.483 1.00 80.69 190 TRP A CA 1
ATOM 1495 C C . TRP A 1 190 ? -18.835 -12.908 23.581 1.00 80.69 190 TRP A C 1
ATOM 1497 O O . TRP A 1 190 ? -18.341 -13.902 24.113 1.00 80.69 190 TRP A O 1
ATOM 1507 N N . ALA A 1 191 ? -20.030 -12.432 23.918 1.00 76.12 191 ALA A N 1
ATOM 1508 C CA . ALA A 1 191 ? -20.938 -13.102 24.840 1.00 76.12 191 ALA A CA 1
ATOM 1509 C C . ALA A 1 191 ? -22.389 -12.945 24.374 1.00 76.12 191 ALA A C 1
ATOM 1511 O O . ALA A 1 191 ? -22.736 -11.953 23.734 1.00 76.12 191 ALA A O 1
ATOM 1512 N N . GLN A 1 192 ? -23.235 -13.916 24.716 1.00 78.81 192 GLN A N 1
ATOM 1513 C CA . GLN A 1 192 ? -24.678 -13.796 24.532 1.00 78.81 192 GLN A CA 1
ATOM 1514 C C . GLN A 1 192 ? -25.289 -13.093 25.747 1.00 78.81 192 GLN A C 1
ATOM 1516 O O . GLN A 1 192 ? -24.911 -13.359 26.891 1.00 78.81 192 GLN A O 1
ATOM 1521 N N . LEU A 1 193 ? -26.253 -12.225 25.493 1.00 75.75 193 LEU A N 1
ATOM 1522 C CA . LEU A 1 193 ? -27.000 -11.487 26.494 1.00 75.75 193 LEU A CA 1
ATOM 1523 C C . LEU A 1 193 ? -28.312 -12.208 26.817 1.00 75.75 193 LEU A C 1
ATOM 1525 O O . LEU A 1 193 ? -28.897 -12.863 25.945 1.00 75.75 193 LEU A O 1
ATOM 1529 N N . PRO A 1 194 ? -28.805 -12.109 28.063 1.00 71.62 194 PRO A N 1
ATOM 1530 C CA . PRO A 1 194 ? -30.094 -12.679 28.428 1.00 71.62 194 PRO A CA 1
ATOM 1531 C C . PRO A 1 194 ? -31.227 -12.088 27.577 1.00 71.62 194 PRO A C 1
ATOM 1533 O O . PRO A 1 194 ? -31.323 -10.873 27.412 1.00 71.62 194 PRO A O 1
ATOM 1536 N N . HIS A 1 195 ? -32.118 -12.945 27.071 1.00 65.06 195 HIS A N 1
ATOM 1537 C CA . HIS A 1 195 ? -33.280 -12.513 26.291 1.00 65.06 195 HIS A CA 1
ATOM 1538 C C . HIS A 1 195 ? -34.132 -11.478 27.043 1.00 65.06 195 HIS A C 1
ATOM 1540 O O . HIS A 1 195 ? -34.463 -11.660 28.214 1.00 65.06 195 HIS A O 1
ATOM 1546 N N . GLY A 1 196 ? -34.523 -10.408 26.343 1.00 59.50 196 GLY A N 1
ATOM 1547 C CA . GLY A 1 196 ? -35.430 -9.376 26.858 1.00 59.50 196 GLY A CA 1
ATOM 1548 C C . GLY A 1 196 ? -34.786 -8.315 27.756 1.00 59.50 196 GLY A C 1
ATOM 1549 O O . GLY A 1 196 ? -35.499 -7.445 28.251 1.00 59.50 196 GLY A O 1
ATOM 1550 N N . LYS A 1 197 ? -33.465 -8.354 27.967 1.00 58.56 197 LYS A N 1
ATOM 1551 C CA . LYS A 1 197 ? -32.718 -7.266 28.609 1.00 58.56 197 LYS A CA 1
ATOM 1552 C C . LYS A 1 197 ? -32.188 -6.324 27.528 1.00 58.56 197 LYS A C 1
ATOM 1554 O O . LYS A 1 197 ? -31.366 -6.724 26.714 1.00 58.56 197 LYS A O 1
ATOM 1559 N N . THR A 1 198 ? -32.665 -5.085 27.519 1.00 57.34 198 THR A N 1
ATOM 1560 C CA . THR A 1 198 ? -32.003 -3.984 26.814 1.00 57.34 198 THR A CA 1
ATOM 1561 C C . THR A 1 198 ? -30.799 -3.552 27.640 1.00 57.34 198 THR A C 1
ATOM 1563 O O . THR A 1 198 ? -30.931 -3.257 28.829 1.00 57.34 198 THR A O 1
ATOM 1566 N N . GLU A 1 199 ? -29.614 -3.606 27.038 1.00 60.69 199 GLU A N 1
ATOM 1567 C CA . GLU A 1 199 ? -28.428 -2.988 27.624 1.00 60.69 199 GLU A CA 1
ATOM 1568 C C . GLU A 1 199 ? -28.584 -1.470 27.655 1.00 60.69 199 GLU A C 1
ATOM 1570 O O . GLU A 1 199 ? -29.276 -0.891 26.818 1.00 60.69 199 GLU A O 1
ATOM 1575 N N . SER A 1 200 ? -27.925 -0.845 28.625 1.00 58.53 200 SER A N 1
ATOM 1576 C CA . SER A 1 200 ? -27.974 0.605 28.820 1.00 58.53 200 SER A CA 1
ATOM 1577 C C . SER A 1 200 ? -26.602 1.237 28.999 1.00 58.53 200 SER A C 1
ATOM 1579 O O . SER A 1 200 ? -26.451 2.442 28.816 1.00 58.53 200 SER A O 1
ATOM 1581 N N . SER A 1 201 ? -25.604 0.445 29.406 1.00 65.81 201 SER A N 1
ATOM 1582 C CA . SER A 1 201 ? -24.223 0.900 29.460 1.00 65.81 201 SER A CA 1
ATOM 1583 C C . SER A 1 201 ? -23.235 -0.258 29.498 1.00 65.81 201 SER A C 1
ATOM 1585 O O . SER A 1 201 ? -23.371 -1.229 30.255 1.00 65.81 201 SER A O 1
ATOM 1587 N N . LEU A 1 202 ? -22.175 -0.088 28.721 1.00 69.00 202 LEU A N 1
ATOM 1588 C CA . LEU A 1 202 ? -21.010 -0.948 28.712 1.00 69.00 202 LEU A CA 1
ATOM 1589 C C . LEU A 1 202 ? -19.857 -0.232 29.414 1.00 69.00 202 LEU A C 1
ATOM 1591 O O . LEU A 1 202 ? -19.623 0.954 29.201 1.00 69.00 202 LEU A O 1
ATOM 1595 N N . VAL A 1 203 ? -19.133 -0.931 30.289 1.00 75.69 203 VAL A N 1
ATOM 1596 C CA . VAL A 1 203 ? -17.990 -0.353 31.007 1.00 75.69 203 VAL A CA 1
ATOM 1597 C C . VAL A 1 203 ? -16.762 -1.234 30.842 1.00 75.69 203 VAL A C 1
ATOM 1599 O O . VAL A 1 203 ? -16.739 -2.384 31.283 1.00 75.69 203 VAL A O 1
ATOM 1602 N N . ILE A 1 204 ? -15.709 -0.658 30.267 1.00 74.44 204 ILE A N 1
ATOM 1603 C CA . ILE A 1 204 ? -14.380 -1.266 30.189 1.00 74.44 204 ILE A CA 1
ATOM 1604 C C . ILE A 1 204 ? -13.548 -0.720 31.353 1.00 74.44 204 ILE A C 1
ATOM 1606 O O . ILE A 1 204 ? -13.326 0.485 31.462 1.00 74.44 204 ILE A O 1
ATOM 1610 N N . GLN A 1 205 ? -13.116 -1.596 32.260 1.00 74.56 205 GLN A N 1
ATOM 1611 C CA . GLN A 1 205 ? -12.317 -1.213 33.425 1.00 74.56 205 GLN A CA 1
ATOM 1612 C C . GLN A 1 205 ? -10.807 -1.288 33.155 1.00 74.56 205 GLN A C 1
ATOM 1614 O O . GLN A 1 205 ? -10.332 -2.095 32.357 1.00 74.56 205 GLN A O 1
ATOM 1619 N N . ASN A 1 206 ? -10.029 -0.526 33.933 1.00 67.69 206 ASN A N 1
ATOM 1620 C CA . ASN A 1 206 ? -8.558 -0.464 33.867 1.00 67.69 206 ASN A CA 1
ATOM 1621 C C . ASN A 1 206 ? -7.828 -1.794 34.155 1.00 67.69 206 ASN A C 1
ATOM 1623 O O . ASN A 1 206 ? -6.613 -1.864 34.037 1.00 67.69 206 ASN A O 1
ATOM 1627 N N . ASN A 1 207 ? -8.511 -2.847 34.592 1.00 71.12 207 ASN A N 1
ATOM 1628 C CA . ASN A 1 207 ? -7.925 -4.180 34.787 1.00 71.12 207 ASN A CA 1
ATOM 1629 C C . ASN A 1 207 ? -8.223 -5.131 33.613 1.00 71.12 207 ASN A C 1
ATOM 1631 O O . ASN A 1 207 ? -7.983 -6.333 33.724 1.00 71.12 207 ASN A O 1
ATOM 1635 N N . GLY A 1 208 ? -8.779 -4.607 32.517 1.00 69.19 208 GLY A N 1
ATOM 1636 C CA . GLY A 1 208 ? -9.219 -5.392 31.375 1.00 69.19 208 GLY A CA 1
ATOM 1637 C C . GLY A 1 208 ? -10.454 -6.250 31.658 1.00 69.19 208 GLY A C 1
ATOM 1638 O O . GLY A 1 208 ? -10.636 -7.297 31.042 1.00 69.19 208 GLY A O 1
ATOM 1639 N N . LEU A 1 209 ? -11.286 -5.850 32.620 1.00 78.50 209 LEU A N 1
ATOM 1640 C CA . LEU A 1 209 ? -12.605 -6.433 32.834 1.00 78.50 209 LEU A CA 1
ATOM 1641 C C . LEU A 1 209 ? -13.635 -5.643 32.025 1.00 78.50 209 LEU A C 1
ATOM 1643 O O . LEU A 1 209 ? -13.764 -4.430 32.198 1.00 78.50 209 LEU A O 1
ATOM 1647 N N . VAL A 1 210 ? -14.393 -6.339 31.184 1.00 75.06 210 VAL A N 1
ATOM 1648 C CA . VAL A 1 210 ? -15.580 -5.783 30.530 1.00 75.06 210 VAL A CA 1
ATOM 1649 C C . VAL A 1 210 ? -16.781 -6.107 31.401 1.00 75.06 210 VAL A C 1
ATOM 1651 O O . VAL A 1 210 ? -16.957 -7.258 31.802 1.00 75.06 210 VAL A O 1
ATOM 1654 N N . GLN A 1 211 ? -17.585 -5.097 31.723 1.00 80.12 211 GLN A N 1
ATOM 1655 C CA . GLN A 1 211 ? -18.849 -5.248 32.434 1.00 80.12 211 GLN A CA 1
ATOM 1656 C C . GLN A 1 211 ? -19.988 -4.707 31.583 1.00 80.12 211 GLN A C 1
ATOM 1658 O O . GLN A 1 211 ? -19.952 -3.561 31.143 1.00 80.12 211 GLN A O 1
ATOM 1663 N N . VAL A 1 212 ? -21.016 -5.527 31.428 1.00 75.44 212 VAL A N 1
ATOM 1664 C CA . VAL A 1 212 ? -22.293 -5.132 30.842 1.00 75.44 212 VAL A CA 1
ATOM 1665 C C . VAL A 1 212 ? -23.254 -4.823 31.972 1.00 75.44 212 VAL A C 1
ATOM 1667 O O . VAL A 1 212 ? -23.381 -5.641 32.891 1.00 75.44 212 VAL A O 1
ATOM 1670 N N . LYS A 1 213 ? -23.934 -3.677 31.920 1.00 77.06 213 LYS A N 1
ATOM 1671 C CA . LYS A 1 213 ? -24.894 -3.270 32.946 1.00 77.06 213 LYS A CA 1
ATOM 1672 C C . LYS A 1 213 ? -26.288 -3.035 32.368 1.00 77.06 213 LYS A C 1
ATOM 1674 O O . LYS A 1 213 ? -26.434 -2.624 31.221 1.00 77.06 213 LYS A O 1
ATOM 1679 N N . ASP A 1 214 ? -27.306 -3.319 33.179 1.00 75.44 214 ASP A N 1
ATOM 1680 C CA . ASP A 1 214 ? -28.690 -2.953 32.868 1.00 75.44 214 ASP A CA 1
ATOM 1681 C C . ASP A 1 214 ? -28.982 -1.485 33.216 1.00 75.44 214 ASP A C 1
ATOM 1683 O O . ASP A 1 214 ? -28.149 -0.803 33.815 1.00 75.44 214 ASP A O 1
ATOM 1687 N N . ASP A 1 215 ? -30.161 -0.975 32.837 1.00 73.94 215 ASP A N 1
ATOM 1688 C CA . ASP A 1 215 ? -30.625 0.405 33.108 1.00 73.94 215 ASP A CA 1
ATOM 1689 C C . ASP A 1 215 ? -30.488 0.842 34.578 1.00 73.94 215 ASP A C 1
ATOM 1691 O O . ASP A 1 215 ? -30.387 2.032 34.868 1.00 73.94 215 ASP A O 1
ATOM 1695 N N . ASN A 1 216 ? -30.445 -0.108 35.519 1.00 78.50 216 ASN A N 1
ATOM 1696 C CA . ASN A 1 216 ? -30.310 0.163 36.950 1.00 78.50 216 ASN A CA 1
ATOM 1697 C C . ASN A 1 216 ? -28.847 0.122 37.428 1.00 78.50 216 ASN A C 1
ATOM 1699 O O . ASN A 1 216 ? -28.578 0.217 38.625 1.00 78.50 216 ASN A O 1
ATOM 1703 N N . GLY A 1 217 ? -27.890 -0.048 36.512 1.00 76.69 217 GLY A N 1
ATOM 1704 C CA . GLY A 1 217 ? -26.466 -0.165 36.806 1.00 76.69 217 GLY A CA 1
ATOM 1705 C C . GLY A 1 217 ? -26.048 -1.535 37.352 1.00 76.69 217 GLY A C 1
ATOM 1706 O O . GLY A 1 217 ? -24.904 -1.678 37.799 1.00 76.69 217 GLY A O 1
ATOM 1707 N N . HIS A 1 218 ? -26.926 -2.545 37.328 1.00 80.31 218 HIS A N 1
ATOM 1708 C CA . HIS A 1 218 ? -26.582 -3.896 37.768 1.00 80.31 218 HIS A CA 1
ATOM 1709 C C . HIS A 1 218 ? -25.772 -4.624 36.702 1.00 80.31 218 HIS A C 1
ATOM 1711 O O . HIS A 1 218 ? -26.138 -4.623 35.532 1.00 80.31 218 HIS A O 1
ATOM 1717 N N . VAL A 1 219 ? -24.694 -5.297 37.112 1.00 80.50 219 VAL A N 1
ATOM 1718 C CA . VAL A 1 219 ? -23.852 -6.083 36.201 1.00 80.50 219 VAL A CA 1
ATOM 1719 C C . VAL A 1 219 ? -24.623 -7.318 35.725 1.00 80.50 219 VAL A C 1
ATOM 1721 O O . VAL A 1 219 ? -24.920 -8.207 36.519 1.00 80.50 219 VAL A O 1
ATOM 1724 N N . ILE A 1 220 ? -24.930 -7.367 34.428 1.00 74.62 220 ILE A N 1
ATOM 1725 C CA . ILE A 1 220 ? -25.571 -8.501 33.748 1.00 74.62 220 ILE A CA 1
ATOM 1726 C C . ILE A 1 220 ? -24.542 -9.605 33.509 1.00 74.62 220 ILE A C 1
ATOM 1728 O O . ILE A 1 220 ? -24.785 -10.775 33.793 1.00 74.62 220 ILE A O 1
ATOM 1732 N N . THR A 1 221 ? -23.381 -9.224 32.979 1.00 74.94 221 THR A N 1
ATOM 1733 C CA . THR A 1 221 ? -22.261 -10.129 32.738 1.00 74.94 221 THR A CA 1
ATOM 1734 C C . THR A 1 221 ? -20.944 -9.380 32.866 1.00 74.94 221 THR A C 1
ATOM 1736 O O . THR A 1 221 ? -20.872 -8.162 32.675 1.00 74.94 221 THR A O 1
ATOM 1739 N N . SER A 1 222 ? -19.891 -10.110 33.214 1.00 76.50 222 SER A N 1
ATOM 1740 C CA . SER A 1 222 ? -18.538 -9.581 33.228 1.00 76.50 222 SER A CA 1
ATOM 1741 C C . SER A 1 222 ? -17.550 -10.642 32.803 1.00 76.50 222 SER A C 1
ATOM 1743 O O . SER A 1 222 ? -17.652 -11.789 33.241 1.00 76.50 222 SER A O 1
ATOM 1745 N N . PHE A 1 223 ? -16.559 -10.256 32.018 1.00 72.81 223 PHE A N 1
ATOM 1746 C CA . PHE A 1 223 ? -15.514 -11.168 31.587 1.00 72.81 223 PHE A CA 1
ATOM 1747 C C . PHE A 1 223 ? -14.189 -10.439 31.443 1.00 72.81 223 PHE A C 1
ATOM 1749 O O . PHE A 1 223 ? -14.130 -9.245 31.141 1.00 72.81 223 PHE A O 1
ATOM 1756 N N . ALA A 1 224 ? -13.111 -11.167 31.715 1.00 72.31 224 ALA A N 1
ATOM 1757 C CA . ALA A 1 224 ? -11.773 -10.650 31.517 1.00 72.31 224 ALA A CA 1
ATOM 1758 C C . ALA A 1 224 ? -11.429 -10.736 30.031 1.00 72.31 224 ALA A C 1
ATOM 1760 O O . ALA A 1 224 ? -11.586 -11.778 29.407 1.00 72.31 224 ALA A O 1
ATOM 1761 N N . ILE A 1 225 ? -10.882 -9.662 29.494 1.00 68.31 225 ILE A N 1
ATOM 1762 C CA . ILE A 1 225 ? -10.401 -9.544 28.120 1.00 68.31 225 ILE A CA 1
ATOM 1763 C C . ILE A 1 225 ? -9.488 -10.717 27.699 1.00 68.31 225 ILE A C 1
ATOM 1765 O O . ILE A 1 225 ? -9.574 -11.206 26.581 1.00 68.31 225 ILE A O 1
ATOM 1769 N N . TRP A 1 226 ? -8.642 -11.221 28.602 1.00 64.62 226 TRP A N 1
ATOM 1770 C CA . TRP A 1 226 ? -7.687 -12.319 28.343 1.00 64.62 226 TRP A CA 1
ATOM 1771 C C . TRP A 1 226 ? -8.310 -13.722 28.395 1.00 64.62 226 TRP A C 1
ATOM 1773 O O . TRP A 1 226 ? -7.642 -14.717 28.117 1.00 64.62 226 TRP A O 1
ATOM 1783 N N . LYS A 1 227 ? -9.568 -13.816 28.822 1.00 61.38 227 LYS A N 1
ATOM 1784 C CA . LYS A 1 227 ? -10.371 -15.036 28.839 1.00 61.38 227 LYS A CA 1
ATOM 1785 C C . LYS A 1 227 ? -11.771 -14.635 28.396 1.00 61.38 227 LYS A C 1
ATOM 1787 O O . LYS A 1 227 ? -12.626 -14.436 29.268 1.00 61.38 227 LYS A O 1
ATOM 1792 N N . PRO A 1 228 ? -12.003 -14.482 27.078 1.00 51.62 228 PRO A N 1
ATOM 1793 C CA . PRO A 1 228 ? -13.356 -14.261 26.602 1.00 51.62 228 PRO A CA 1
ATOM 1794 C C . PRO A 1 228 ? -14.253 -15.346 27.205 1.00 51.62 228 PRO A C 1
ATOM 1796 O O . PRO A 1 228 ? -13.782 -16.472 27.424 1.00 51.62 228 PRO A O 1
ATOM 1799 N N . PRO A 1 229 ? -15.505 -15.023 27.556 1.00 46.41 229 PRO A N 1
ATOM 1800 C CA . PRO A 1 229 ? -16.385 -15.997 28.157 1.00 46.41 229 PRO A CA 1
ATOM 1801 C C . PRO A 1 229 ? -16.557 -17.114 27.133 1.00 46.41 229 PRO A C 1
ATOM 1803 O O . PRO A 1 229 ? -17.133 -16.927 26.064 1.00 46.41 229 PRO A O 1
ATOM 1806 N N . ILE A 1 230 ? -15.977 -18.273 27.441 1.00 47.34 230 ILE A N 1
ATOM 1807 C CA . ILE A 1 230 ? -16.223 -19.497 26.693 1.00 47.34 230 ILE A CA 1
ATOM 1808 C C . ILE A 1 230 ? -17.726 -19.698 26.798 1.00 47.34 230 ILE A C 1
ATOM 1810 O O . ILE A 1 230 ? -18.256 -19.721 27.913 1.00 47.34 230 ILE A O 1
ATOM 1814 N N . GLN A 1 231 ? -18.407 -19.771 25.655 1.00 51.88 231 GLN A N 1
ATOM 1815 C CA . GLN A 1 231 ? -19.835 -20.024 25.642 1.00 51.88 231 GLN A CA 1
ATOM 1816 C C . GLN A 1 231 ? -20.154 -21.193 26.575 1.00 51.88 231 GLN A C 1
ATOM 1818 O O . GLN A 1 23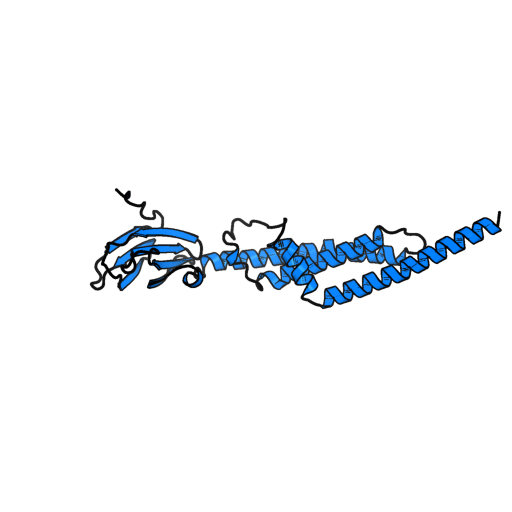1 ? -19.618 -22.294 26.422 1.00 51.88 231 GLN A O 1
ATOM 1823 N N . GLY A 1 232 ? -21.048 -20.944 27.533 1.00 38.19 232 GLY A N 1
ATOM 1824 C CA . GLY A 1 232 ? -21.851 -22.016 28.088 1.00 38.19 232 GLY A CA 1
ATOM 1825 C C . GLY A 1 232 ? -22.555 -22.680 26.914 1.00 38.19 232 GLY A C 1
ATOM 1826 O O . GLY A 1 232 ? -23.217 -21.999 26.132 1.00 38.19 232 GLY A O 1
ATOM 1827 N N . ALA A 1 233 ? -22.309 -23.978 26.767 1.00 30.98 233 ALA A N 1
ATOM 1828 C CA . ALA A 1 233 ? -22.920 -24.844 25.780 1.00 30.98 233 ALA A CA 1
ATOM 1829 C C . ALA A 1 233 ? -24.395 -24.478 25.562 1.00 30.98 233 ALA A C 1
ATOM 1831 O O . ALA A 1 233 ? -25.171 -24.424 26.519 1.00 30.98 233 ALA A O 1
ATOM 1832 N N . SER A 1 234 ? -24.782 -24.253 24.306 1.00 29.42 234 SER A N 1
ATOM 1833 C CA . SER A 1 234 ? -26.169 -24.473 23.918 1.00 29.42 234 SER A CA 1
ATOM 1834 C C . SER A 1 234 ? -26.533 -25.895 24.339 1.00 29.42 234 SER A C 1
ATOM 1836 O O . SER A 1 234 ? -25.824 -26.839 23.972 1.00 29.42 234 SER A O 1
ATOM 1838 N N . GLY A 1 235 ? -27.583 -26.017 25.151 1.00 30.55 235 GLY A N 1
ATOM 1839 C CA . GLY A 1 235 ? -28.277 -27.288 25.343 1.00 30.55 235 GLY A CA 1
ATOM 1840 C C . GLY A 1 235 ? -28.789 -27.841 24.022 1.00 30.55 235 GLY A C 1
ATOM 1841 O O . GLY A 1 235 ? -29.027 -27.030 23.097 1.00 30.55 235 GLY A O 1
#

pLDDT: mean 82.53, std 13.1, range [29.42, 97.69]